Protein AF-A0A1S6KZI0-F1 (afdb_monomer_lite)

InterPro domains:
  IPR008146 Glutamine synthetase, catalytic domain [PF00120] (9-192)
  IPR008146 Glutamine synthetase, catalytic domain [PS51987] (1-192)
  IPR008146 Glutamine synthetase, catalytic domain [SM01230] (1-192)
  IPR014746 Glutamine synthetase/guanido kinase, catalytic domain [SSF55931] (7-192)

Sequence (192 aa):
PIHNKRWYYDVYDACARFNCGIEGWHTESGPGVFEAALEFSGVAEMADRASLFKYAVRGVSTDHGLTPCFMAKPRQGLPGNSGHMHVSLVDADGQNLLARQGDSDQDAPWPDLAGLSDLGRHFLAGILTGLPDIMPMLAPTVNSYKRLVENFWAPVTVSWGLEHRASSIRIIAPPTAKPSATRFEVRVPGAD

pLDDT: mean 92.95, std 7.43, range [56.44, 98.5]

Foldseek 3Di:
DVPPPVLQVQLVVLLVVQVLAFPDWDADFWPPRIDTDHDDDPPVVNVVSLVSSVVSSCVSVVVVVDHDDQQQDPDPPGAGAWDKDKDFDADPVLQTQQFDDDFFQPPPPDSQSSGGDPVNVVVLVVCLVCVVVCCCVQQVDPRLVVNLDPPRLAAVDSAEGDCDSSHQWHWDGPPNDDRSSTIIIRTSHTSD

Organism: Nilaparvata lugens (NCBI:txid108931)

Structure (mmCIF, N/CA/C/O backbone):
data_AF-A0A1S6KZI0-F1
#
_entry.id   AF-A0A1S6KZI0-F1
#
loop_
_atom_site.group_PDB
_atom_site.id
_atom_s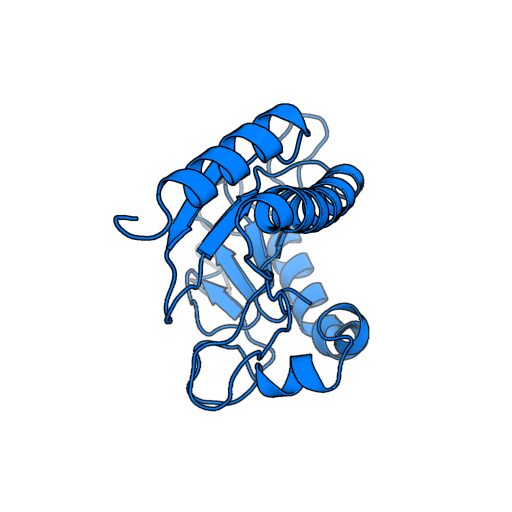ite.type_symbol
_atom_site.label_atom_id
_atom_site.label_alt_id
_atom_site.label_comp_id
_atom_site.label_asym_id
_atom_site.label_entity_id
_atom_site.label_seq_id
_atom_site.pdbx_PDB_ins_code
_atom_site.Cartn_x
_atom_site.Cartn_y
_atom_site.Cartn_z
_atom_site.occupancy
_atom_site.B_iso_or_equiv
_atom_site.auth_seq_id
_atom_site.auth_comp_id
_atom_site.auth_asym_id
_atom_site.auth_atom_id
_atom_site.pdbx_PDB_model_num
ATOM 1 N N . PRO A 1 1 ? -20.493 9.769 3.367 1.00 70.19 1 PRO A N 1
ATOM 2 C CA . PRO A 1 1 ? -21.438 8.800 3.986 1.00 70.19 1 PRO A CA 1
ATOM 3 C C . PRO A 1 1 ? -22.629 9.502 4.665 1.00 70.19 1 PRO A C 1
ATOM 5 O O . PRO A 1 1 ? -22.435 10.525 5.316 1.00 70.19 1 PRO A O 1
ATOM 8 N N . ILE A 1 2 ? -23.851 8.979 4.487 1.00 79.12 2 ILE A N 1
ATOM 9 C CA . ILE A 1 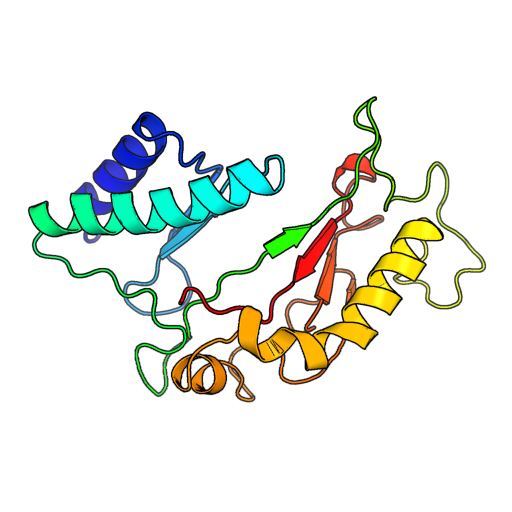2 ? -25.068 9.522 5.128 1.00 79.12 2 ILE A CA 1
ATOM 10 C C . ILE A 1 2 ? -25.169 9.036 6.585 1.00 79.12 2 ILE A C 1
ATOM 12 O O . ILE A 1 2 ? -25.394 9.835 7.490 1.00 79.12 2 ILE A O 1
ATOM 16 N N . HIS A 1 3 ? -24.919 7.746 6.827 1.00 80.56 3 HIS A N 1
ATOM 17 C CA . HIS A 1 3 ? -24.801 7.179 8.174 1.00 80.56 3 HIS A CA 1
ATOM 18 C C . HIS A 1 3 ? -23.416 7.452 8.773 1.00 80.56 3 HIS A C 1
ATOM 20 O O . HIS A 1 3 ? -22.425 7.482 8.046 1.00 80.56 3 HIS A O 1
ATOM 26 N N . ASN A 1 4 ? -23.347 7.644 10.096 1.00 88.19 4 ASN A N 1
ATOM 27 C CA . ASN A 1 4 ? -22.107 7.908 10.844 1.00 88.19 4 ASN A CA 1
ATOM 28 C C . ASN A 1 4 ? -21.271 9.076 10.285 1.00 88.19 4 ASN A C 1
ATOM 30 O O . ASN A 1 4 ? -20.051 9.103 10.431 1.00 88.19 4 ASN A O 1
ATOM 34 N N . LYS A 1 5 ? -21.931 10.068 9.665 1.00 93.25 5 LYS A N 1
ATOM 35 C CA . LYS A 1 5 ? -21.279 11.231 9.046 1.00 93.25 5 LYS A CA 1
ATOM 36 C C . LYS A 1 5 ? -20.357 11.963 10.022 1.00 93.25 5 LYS A C 1
ATOM 38 O O . LYS A 1 5 ? -19.263 12.348 9.641 1.00 93.25 5 LYS A O 1
ATOM 43 N N . ARG A 1 6 ? -20.791 12.129 11.274 1.00 95.56 6 ARG A N 1
ATOM 44 C CA . ARG A 1 6 ? -19.995 12.796 12.309 1.00 95.56 6 ARG A CA 1
ATOM 45 C C . ARG A 1 6 ? -18.700 12.036 12.605 1.00 95.56 6 ARG A C 1
ATOM 47 O O . ARG A 1 6 ? -17.637 12.605 12.436 1.00 95.56 6 ARG A O 1
ATOM 54 N N . TRP A 1 7 ? -18.798 10.741 12.912 1.00 96.25 7 TRP A N 1
ATOM 55 C CA . TRP A 1 7 ? -17.632 9.873 13.116 1.00 96.25 7 TRP A CA 1
ATOM 56 C C . TRP A 1 7 ? -16.656 9.918 11.933 1.00 96.25 7 TRP A C 1
ATOM 58 O O . TRP A 1 7 ? -15.452 10.022 12.125 1.00 96.25 7 TRP A O 1
ATOM 68 N N . TYR A 1 8 ? -17.179 9.892 10.704 1.00 95.69 8 TYR A N 1
ATOM 69 C CA . TYR A 1 8 ? -16.360 9.954 9.496 1.00 95.69 8 TYR A CA 1
ATOM 70 C C . TYR A 1 8 ? -15.482 11.214 9.437 1.00 95.69 8 TYR A C 1
ATOM 72 O O . TYR A 1 8 ? -14.299 11.103 9.114 1.00 95.69 8 TYR A O 1
ATOM 80 N N . TYR A 1 9 ? -16.046 12.391 9.734 1.00 95.75 9 TYR A N 1
ATOM 81 C CA . TYR A 1 9 ? -15.287 13.646 9.738 1.00 95.75 9 TYR A CA 1
ATOM 82 C C . TYR A 1 9 ? -14.405 13.778 10.978 1.00 95.75 9 TYR A C 1
ATOM 84 O O . TYR A 1 9 ? -13.260 14.191 10.844 1.00 95.75 9 TYR A O 1
ATOM 92 N N . ASP A 1 10 ? -14.872 13.337 12.147 1.00 96.75 10 ASP A N 1
ATOM 93 C CA . ASP A 1 10 ? -14.080 13.381 13.380 1.00 96.75 10 ASP A CA 1
ATOM 94 C C . ASP A 1 10 ? -12.804 12.518 13.244 1.00 96.75 10 ASP A C 1
ATOM 96 O O . ASP A 1 10 ? -11.727 12.935 13.676 1.00 96.75 10 ASP A O 1
ATOM 100 N N . VAL A 1 11 ? -12.882 11.360 12.567 1.00 96.75 11 VAL A N 1
ATOM 101 C CA . VAL A 1 11 ? -11.711 10.531 12.217 1.00 96.75 11 VAL A CA 1
ATOM 102 C C . VAL A 1 11 ? -10.782 11.255 11.246 1.00 96.75 11 VAL A C 1
ATOM 104 O O . VAL A 1 11 ? -9.573 11.283 11.482 1.00 96.75 11 VAL A O 1
ATOM 107 N N . TYR A 1 12 ? -11.326 11.835 10.172 1.00 95.44 12 TYR A N 1
ATOM 108 C CA . TYR A 1 12 ? -10.540 12.564 9.173 1.00 95.44 12 TYR A CA 1
ATOM 109 C C . TYR A 1 12 ? -9.772 13.730 9.814 1.00 95.44 12 TYR A C 1
ATOM 111 O O . TYR A 1 12 ? -8.553 13.827 9.675 1.00 95.44 12 TYR A O 1
ATOM 119 N N . ASP A 1 13 ? -10.462 14.549 10.607 1.00 95.62 13 ASP A N 1
ATOM 120 C CA . ASP A 1 13 ? -9.887 15.714 11.273 1.00 95.62 13 ASP A CA 1
ATOM 121 C C . ASP A 1 13 ? -8.863 15.312 12.343 1.00 95.62 13 ASP A C 1
ATOM 123 O O . ASP A 1 13 ? -7.829 15.967 12.499 1.00 95.62 13 ASP A O 1
ATOM 127 N N . ALA A 1 14 ? -9.114 14.233 13.091 1.00 96.00 14 ALA A N 1
ATOM 128 C CA . ALA A 1 14 ? -8.142 13.708 14.047 1.00 96.00 14 ALA A CA 1
ATOM 129 C C . ALA A 1 14 ? -6.874 13.213 13.346 1.00 96.00 14 ALA A C 1
ATOM 131 O O . ALA A 1 14 ? -5.775 13.548 13.780 1.00 96.00 14 ALA A O 1
ATOM 132 N N . CYS A 1 15 ? -7.014 12.479 12.243 1.00 95.69 15 CYS A N 1
ATOM 133 C CA . CYS A 1 15 ? -5.885 11.989 11.456 1.00 95.69 15 CYS A CA 1
ATOM 134 C C . CYS A 1 15 ? -5.073 13.131 10.830 1.00 95.69 15 CYS A C 1
ATOM 136 O O . CYS A 1 15 ? -3.845 13.053 10.807 1.00 95.69 15 CYS A O 1
ATOM 138 N N . ALA A 1 16 ? -5.728 14.211 10.392 1.00 92.88 16 ALA A N 1
ATOM 139 C CA . ALA A 1 16 ? -5.050 15.414 9.913 1.00 92.88 16 ALA A CA 1
ATOM 140 C C . ALA A 1 16 ? -4.211 16.083 11.019 1.00 92.88 16 ALA A C 1
ATOM 142 O O . ALA A 1 16 ? -3.082 16.496 10.774 1.00 92.88 16 ALA A O 1
ATOM 143 N N . ARG A 1 17 ? -4.721 16.143 12.258 1.00 93.25 17 ARG A N 1
ATOM 144 C CA . ARG A 1 17 ? -3.977 16.695 13.410 1.00 93.25 17 ARG A CA 1
ATOM 145 C C . ARG A 1 17 ? -2.872 15.773 13.925 1.00 93.25 17 ARG A C 1
ATOM 147 O O . ARG A 1 17 ? -1.884 16.257 14.465 1.00 93.25 17 ARG A O 1
ATOM 154 N N . PHE A 1 18 ? -3.055 14.461 13.800 1.00 90.56 18 PHE A N 1
ATOM 155 C CA . PHE A 1 18 ? -2.154 13.440 14.343 1.00 90.56 18 PHE A CA 1
ATOM 156 C C . PHE A 1 18 ? -1.066 12.998 13.350 1.00 90.56 18 PHE A C 1
ATOM 158 O O . PHE A 1 18 ? -0.343 12.044 13.615 1.00 90.56 18 PHE A O 1
ATOM 165 N N . ASN A 1 19 ? -0.945 13.709 12.221 1.00 86.88 19 ASN A N 1
ATOM 166 C CA . ASN A 1 19 ? 0.023 13.460 11.153 1.00 86.88 19 ASN A CA 1
ATOM 167 C C . ASN A 1 19 ? -0.107 12.071 10.499 1.00 86.88 19 ASN A C 1
ATOM 169 O O . ASN A 1 19 ? 0.885 11.432 10.167 1.00 86.88 19 ASN A O 1
ATOM 173 N N . CYS A 1 20 ? -1.339 11.598 10.296 1.00 87.94 20 CYS A N 1
ATOM 174 C CA . CYS A 1 20 ? -1.590 10.345 9.577 1.00 87.94 20 CYS A CA 1
ATOM 175 C C . CYS A 1 20 ? -1.641 10.535 8.049 1.00 87.94 20 CYS A C 1
ATOM 177 O O . CYS A 1 20 ? -1.653 9.539 7.338 1.00 87.94 20 CYS A O 1
ATOM 179 N N . GLY A 1 21 ? -1.681 11.783 7.555 1.00 84.25 21 GLY A N 1
ATOM 180 C CA . GLY A 1 21 ? -1.585 12.132 6.130 1.00 84.25 21 GLY A CA 1
ATOM 181 C C . GLY A 1 21 ? -2.596 11.404 5.245 1.00 84.25 21 GLY A C 1
ATOM 182 O O . GLY A 1 21 ? -2.197 10.610 4.413 1.00 84.25 21 GLY A O 1
ATOM 183 N N . ILE A 1 22 ? -3.902 11.612 5.431 1.00 94.31 22 ILE A N 1
ATOM 184 C CA . ILE A 1 22 ? -4.923 10.953 4.600 1.00 94.31 22 ILE A CA 1
ATOM 185 C C . ILE A 1 22 ? -5.078 11.703 3.267 1.00 94.31 22 ILE A C 1
ATOM 187 O O . ILE A 1 22 ? -5.521 12.850 3.264 1.00 94.31 22 ILE A O 1
ATOM 191 N N . GLU A 1 23 ? -4.785 11.043 2.144 1.00 94.00 23 GLU A N 1
ATOM 192 C CA . GLU A 1 23 ? -5.031 11.567 0.787 1.00 94.00 23 GLU A CA 1
ATOM 193 C C . GLU A 1 23 ? -6.403 11.147 0.232 1.00 94.00 23 GLU A C 1
ATOM 195 O O . GLU A 1 23 ? -6.990 11.839 -0.601 1.00 94.00 23 GLU A O 1
ATOM 200 N N . GLY A 1 24 ? -6.947 10.032 0.724 1.00 94.31 24 GLY A N 1
ATOM 201 C CA . GLY A 1 24 ? -8.256 9.518 0.337 1.00 94.31 24 GLY A CA 1
ATOM 202 C C . GLY A 1 24 ? -8.979 8.911 1.529 1.00 94.31 24 GLY A C 1
ATOM 203 O O . GLY A 1 24 ? -8.389 8.166 2.300 1.00 94.31 24 GLY A O 1
ATOM 204 N N . TRP A 1 25 ? -10.262 9.223 1.689 1.00 94.75 25 TRP A N 1
ATOM 205 C CA . TRP A 1 25 ? -11.123 8.666 2.731 1.00 94.75 25 TRP A CA 1
ATOM 206 C C . TRP A 1 25 ? -12.489 8.423 2.113 1.00 94.75 25 TRP A C 1
ATOM 208 O O . TRP A 1 25 ? -13.113 9.360 1.618 1.00 94.75 25 TRP A O 1
ATOM 218 N N . HIS A 1 26 ? -12.937 7.174 2.056 1.00 93.81 26 HIS A N 1
ATOM 219 C CA . HIS A 1 26 ? -14.228 6.837 1.461 1.00 93.81 26 HIS A CA 1
ATOM 220 C C . HIS A 1 26 ? -14.772 5.515 1.998 1.00 93.81 26 HIS A C 1
ATOM 222 O O . HIS A 1 26 ? -14.128 4.802 2.762 1.00 93.81 26 HIS A O 1
ATOM 228 N N . THR A 1 27 ? -16.012 5.206 1.630 1.00 93.31 27 THR A N 1
ATOM 229 C CA . THR A 1 27 ? -16.606 3.887 1.864 1.00 93.31 27 THR A CA 1
ATOM 230 C C . THR A 1 27 ? -16.070 2.886 0.855 1.00 93.31 27 THR A C 1
ATOM 232 O O . THR A 1 27 ? -15.835 3.260 -0.294 1.00 93.31 27 THR A O 1
ATOM 235 N N . GLU A 1 28 ? -15.964 1.629 1.257 1.00 90.50 28 GLU A N 1
ATOM 236 C CA . GLU A 1 28 ? -15.489 0.543 0.401 1.00 90.50 28 GLU A CA 1
ATOM 237 C C . GLU A 1 28 ? -16.515 -0.598 0.329 1.00 90.50 28 GLU A C 1
ATOM 239 O O . GLU A 1 28 ? -17.587 -0.554 0.942 1.00 90.50 28 GLU A O 1
ATOM 244 N N . SER A 1 29 ? -16.207 -1.618 -0.464 1.00 85.94 29 SER A N 1
ATOM 245 C CA . SER A 1 29 ? -17.031 -2.799 -0.673 1.00 85.94 29 SER A CA 1
ATOM 246 C C . SER A 1 29 ? -17.329 -3.530 0.641 1.00 85.94 29 SER A C 1
ATOM 248 O O . SER A 1 29 ? -16.483 -4.217 1.207 1.00 85.94 29 SER A O 1
ATOM 250 N N . GLY A 1 30 ? -18.576 -3.438 1.102 1.00 85.88 30 GLY A N 1
ATOM 251 C CA . GLY A 1 30 ? -19.075 -4.156 2.273 1.00 85.88 30 GLY A CA 1
ATOM 252 C C . GLY A 1 30 ? -19.753 -3.239 3.296 1.00 85.88 30 GLY A C 1
ATOM 253 O O . GLY A 1 30 ? -19.513 -2.034 3.339 1.00 85.88 30 GLY A O 1
ATOM 254 N N . PRO A 1 31 ? -20.637 -3.787 4.142 1.00 88.38 31 PRO A N 1
ATOM 255 C CA . PRO A 1 31 ? -21.363 -2.992 5.122 1.00 88.38 31 PRO A CA 1
ATOM 256 C C . PRO A 1 31 ? -20.415 -2.437 6.194 1.00 88.38 31 PRO A C 1
ATOM 258 O O . PRO A 1 31 ? -19.826 -3.194 6.962 1.00 88.38 31 PRO A O 1
ATOM 261 N N . GLY A 1 32 ? -20.314 -1.107 6.264 1.00 89.38 32 GLY A N 1
ATOM 262 C CA . GLY A 1 32 ? -19.523 -0.402 7.278 1.00 89.38 32 GLY A CA 1
ATOM 263 C C . GLY A 1 32 ? -18.014 -0.377 7.020 1.00 89.38 32 GLY A C 1
ATOM 264 O O . GLY A 1 32 ? -17.269 -0.040 7.938 1.00 89.38 32 GLY A O 1
ATOM 265 N N . VAL A 1 33 ? -17.562 -0.725 5.810 1.00 93.56 33 VAL A N 1
ATOM 266 C CA . VAL A 1 33 ? -16.140 -0.686 5.439 1.00 93.56 33 VAL A CA 1
ATOM 267 C C . VAL A 1 33 ? -15.766 0.716 4.960 1.00 93.56 33 VAL A C 1
ATOM 269 O O . VAL A 1 33 ? -16.470 1.319 4.146 1.00 93.56 33 VAL A O 1
ATOM 272 N N . PHE A 1 34 ? -14.647 1.221 5.471 1.00 94.94 34 PHE A N 1
ATOM 273 C CA . PHE A 1 34 ? -14.030 2.471 5.048 1.00 94.94 34 PHE A CA 1
ATOM 274 C C . PHE A 1 34 ? -12.583 2.208 4.651 1.00 94.94 34 PHE A C 1
ATOM 276 O O . PHE A 1 34 ? -11.903 1.415 5.302 1.00 94.94 34 PHE A O 1
ATOM 283 N N . GLU A 1 35 ? -12.126 2.896 3.613 1.00 95.81 35 GLU A N 1
ATOM 284 C CA . GLU A 1 35 ? -10.748 2.857 3.142 1.00 95.81 35 GLU A CA 1
ATOM 285 C C . GLU A 1 35 ? -10.118 4.237 3.318 1.00 95.81 35 GLU A C 1
ATOM 287 O O . GLU A 1 35 ? -10.701 5.253 2.924 1.00 95.81 35 GLU A O 1
ATOM 292 N N . ALA A 1 36 ? -8.937 4.251 3.939 1.00 96.56 36 ALA A N 1
ATOM 293 C CA . ALA A 1 36 ? -8.055 5.405 3.964 1.00 96.56 36 ALA A CA 1
ATOM 294 C C . ALA A 1 36 ? -6.837 5.119 3.089 1.00 96.56 36 ALA A C 1
ATOM 296 O O . ALA A 1 36 ? -6.093 4.175 3.358 1.00 96.56 36 ALA A O 1
ATOM 297 N N . ALA A 1 37 ? -6.616 5.965 2.091 1.00 96.88 37 ALA A N 1
ATOM 298 C CA . ALA A 1 37 ? -5.335 6.071 1.420 1.00 96.88 37 ALA A CA 1
ATOM 299 C C . ALA A 1 37 ? -4.489 7.078 2.201 1.00 96.88 37 ALA A C 1
ATOM 301 O O . ALA A 1 37 ? -4.910 8.220 2.409 1.00 96.88 37 ALA A O 1
ATOM 302 N N . LEU A 1 38 ? -3.330 6.631 2.677 1.00 96.75 38 LEU A N 1
ATOM 303 C CA . LEU A 1 38 ? -2.361 7.498 3.334 1.00 96.75 38 LEU A CA 1
ATOM 304 C C . LEU A 1 38 ? -1.367 8.001 2.286 1.00 96.75 38 LEU A C 1
ATOM 306 O O . LEU A 1 38 ? -0.866 7.216 1.482 1.00 96.75 38 LEU A O 1
ATOM 310 N N . GLU A 1 39 ? -1.082 9.296 2.316 1.00 95.44 39 GLU A N 1
ATOM 311 C CA . GLU A 1 39 ? -0.069 9.945 1.501 1.00 95.44 39 GLU A CA 1
ATOM 312 C C . GLU A 1 39 ? 1.285 9.283 1.762 1.00 95.44 39 GLU A C 1
ATOM 314 O O . GLU A 1 39 ? 1.706 9.099 2.915 1.00 95.44 39 GLU A O 1
ATOM 319 N N . PHE A 1 40 ? 1.958 8.923 0.671 1.00 94.38 40 PHE A N 1
ATOM 320 C CA . PHE A 1 40 ? 3.244 8.248 0.714 1.00 94.38 40 PHE A CA 1
ATOM 321 C C . PHE A 1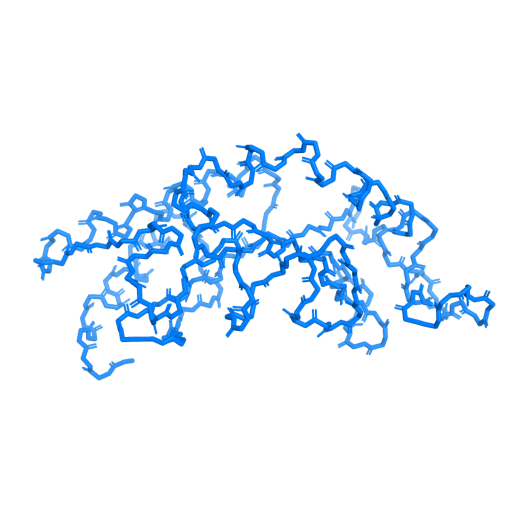 40 ? 4.290 9.080 1.472 1.00 94.38 40 PHE A C 1
ATOM 323 O O . PHE A 1 40 ? 4.303 10.308 1.433 1.00 94.38 40 PHE A O 1
ATOM 330 N N . SER A 1 41 ? 5.210 8.393 2.142 1.00 95.12 41 SER A N 1
ATOM 331 C CA . SER A 1 41 ? 6.405 9.001 2.726 1.00 95.12 41 SER A CA 1
ATOM 332 C C . SER A 1 41 ? 7.564 7.997 2.695 1.00 95.12 41 SER A C 1
ATOM 334 O O . SER A 1 41 ? 7.442 6.897 2.147 1.00 95.12 41 SER A O 1
ATOM 336 N N . GLY A 1 42 ? 8.700 8.366 3.284 1.00 95.88 42 GLY A N 1
ATOM 337 C CA . GLY A 1 42 ? 9.795 7.447 3.561 1.00 95.88 42 GLY A CA 1
ATOM 338 C C . GLY A 1 42 ? 9.334 6.252 4.402 1.00 95.88 42 GLY A C 1
ATOM 339 O O . GLY A 1 42 ? 8.399 6.343 5.195 1.00 95.88 42 GLY A O 1
ATOM 340 N N . VAL A 1 43 ? 10.018 5.117 4.242 1.00 95.88 43 VAL A N 1
ATOM 341 C CA . VAL A 1 43 ? 9.583 3.811 4.773 1.00 95.88 43 VAL A CA 1
ATOM 342 C C . VAL A 1 43 ? 9.312 3.832 6.282 1.00 95.88 43 VAL A C 1
ATOM 344 O O . VAL A 1 43 ? 8.283 3.323 6.720 1.00 95.88 43 VAL A O 1
ATOM 347 N N . ALA A 1 44 ? 10.207 4.435 7.072 1.00 96.56 44 ALA A N 1
ATOM 348 C CA . ALA A 1 44 ? 10.056 4.505 8.526 1.00 96.56 44 ALA A CA 1
ATOM 349 C C . ALA A 1 44 ? 8.824 5.329 8.931 1.00 96.56 44 ALA A C 1
ATOM 351 O O . ALA A 1 44 ? 7.987 4.857 9.695 1.00 96.56 44 ALA A O 1
ATOM 352 N N . GLU A 1 45 ? 8.663 6.519 8.347 1.00 95.88 45 GLU A N 1
ATOM 353 C CA . GLU A 1 45 ? 7.507 7.368 8.633 1.00 95.88 45 GLU A CA 1
ATOM 354 C C . GLU A 1 45 ? 6.201 6.716 8.162 1.00 95.88 45 GLU A C 1
ATOM 356 O O . GLU A 1 45 ? 5.189 6.809 8.847 1.00 95.88 45 GLU A O 1
ATOM 361 N N . MET A 1 46 ? 6.201 6.008 7.029 1.00 96.19 46 MET A N 1
ATOM 362 C CA . MET A 1 46 ? 5.007 5.311 6.548 1.00 96.19 46 MET A CA 1
ATOM 363 C C . MET A 1 46 ? 4.568 4.193 7.509 1.00 96.19 46 MET A C 1
ATOM 365 O O . MET A 1 46 ? 3.372 4.018 7.752 1.00 96.19 46 MET A O 1
ATOM 369 N N . ALA A 1 47 ? 5.517 3.465 8.106 1.00 94.88 47 ALA A N 1
ATOM 370 C CA . ALA A 1 47 ? 5.215 2.461 9.128 1.00 94.88 47 ALA A CA 1
ATOM 371 C C . ALA A 1 47 ? 4.590 3.093 10.388 1.00 94.88 47 ALA A C 1
ATOM 373 O O . ALA A 1 47 ? 3.599 2.575 10.923 1.00 94.88 47 ALA A O 1
ATOM 374 N N . ASP A 1 48 ? 5.112 4.246 10.815 1.00 95.25 48 ASP A N 1
ATOM 375 C CA . ASP A 1 48 ? 4.552 5.015 11.927 1.00 95.25 48 ASP A CA 1
ATOM 376 C C . ASP A 1 48 ? 3.151 5.534 11.588 1.00 95.25 48 ASP A C 1
ATOM 378 O O . ASP A 1 48 ? 2.207 5.285 12.338 1.00 95.25 48 ASP A O 1
ATOM 382 N N . ARG A 1 49 ? 2.966 6.173 10.424 1.00 95.88 49 ARG A N 1
ATOM 383 C CA . ARG A 1 49 ? 1.671 6.703 9.960 1.00 95.88 49 ARG A CA 1
ATOM 384 C C . ARG A 1 49 ? 0.590 5.629 9.919 1.00 95.88 49 ARG A C 1
ATOM 386 O O . ARG A 1 49 ? -0.519 5.873 10.390 1.00 95.88 49 ARG A O 1
ATOM 393 N N . ALA A 1 50 ? 0.896 4.432 9.420 1.00 94.81 50 ALA A N 1
ATOM 394 C CA . ALA A 1 50 ? -0.061 3.325 9.394 1.00 94.81 50 ALA A CA 1
ATOM 395 C C . ALA A 1 50 ? -0.495 2.900 10.812 1.00 94.81 50 ALA A C 1
ATOM 397 O O . ALA A 1 50 ? -1.681 2.664 11.068 1.00 94.81 50 ALA A O 1
ATOM 398 N N . SER A 1 51 ? 0.451 2.849 11.753 1.00 94.44 51 SER A N 1
ATOM 399 C CA . SER A 1 51 ? 0.186 2.513 13.158 1.00 94.44 51 SER A CA 1
ATOM 400 C C . SER A 1 51 ? -0.617 3.611 13.865 1.00 94.44 51 SER A C 1
ATOM 402 O O . SER A 1 51 ? -1.615 3.326 14.536 1.00 94.44 51 SER A O 1
ATOM 404 N N . LEU A 1 52 ? -0.234 4.874 13.659 1.00 95.50 52 LEU A N 1
ATOM 405 C CA . LEU A 1 52 ? -0.914 6.053 14.193 1.00 95.50 52 LEU A CA 1
ATOM 406 C C . LEU A 1 52 ? -2.327 6.194 13.625 1.00 95.50 52 LEU A C 1
ATOM 408 O O . LEU A 1 52 ? -3.243 6.524 14.374 1.00 95.50 52 LEU A O 1
ATOM 412 N N . PHE A 1 53 ? -2.546 5.867 12.350 1.00 97.38 53 PHE A N 1
ATOM 413 C CA . PHE A 1 53 ? -3.876 5.834 11.747 1.00 97.38 53 PHE A CA 1
ATOM 414 C C . PHE A 1 53 ? -4.786 4.831 12.464 1.00 97.38 53 PHE A C 1
ATOM 416 O O . PHE A 1 53 ? -5.862 5.206 12.938 1.00 97.38 53 PHE A O 1
ATOM 423 N N . LYS A 1 54 ? -4.343 3.574 12.635 1.00 96.56 54 LYS A N 1
ATOM 424 C CA . LYS A 1 54 ? -5.114 2.559 13.381 1.00 96.56 54 LYS A CA 1
ATOM 425 C C . LYS A 1 54 ? -5.415 3.032 14.810 1.00 96.56 54 LYS A C 1
ATOM 427 O O . LYS A 1 54 ? -6.525 2.816 15.302 1.00 96.56 54 LYS A O 1
ATOM 432 N N . TYR A 1 55 ? -4.453 3.679 15.470 1.00 96.31 55 TYR A N 1
ATOM 433 C CA . TYR A 1 55 ? -4.622 4.237 16.813 1.00 96.31 55 TYR A CA 1
ATOM 434 C C . TYR A 1 55 ? -5.653 5.375 16.848 1.00 96.31 55 TYR A C 1
ATOM 436 O O . TYR A 1 55 ? -6.601 5.311 17.631 1.00 96.31 55 TYR A O 1
ATOM 444 N N . ALA A 1 56 ? -5.525 6.370 15.969 1.00 96.75 56 ALA A N 1
ATOM 445 C CA . ALA A 1 56 ? -6.422 7.521 15.889 1.00 96.75 56 ALA A CA 1
ATOM 446 C C . ALA A 1 56 ? -7.865 7.092 15.597 1.00 96.75 56 ALA A C 1
ATOM 448 O O . ALA A 1 56 ? -8.790 7.523 16.286 1.00 96.75 56 ALA A O 1
ATOM 449 N N . VAL A 1 57 ? -8.058 6.173 14.644 1.00 97.38 57 VAL A N 1
ATOM 450 C CA . VAL A 1 57 ? -9.379 5.620 14.319 1.00 97.38 57 VAL A CA 1
ATOM 451 C C . VAL A 1 57 ? -9.998 4.948 15.545 1.00 97.38 57 VAL A C 1
ATOM 453 O O . VAL A 1 57 ? -11.163 5.200 15.848 1.00 97.38 57 VAL A O 1
ATOM 456 N N . ARG A 1 58 ? -9.246 4.125 16.289 1.00 97.44 58 ARG A N 1
ATOM 457 C CA . ARG A 1 58 ? -9.741 3.479 17.523 1.00 97.44 58 ARG A CA 1
ATOM 458 C C . ARG A 1 58 ? -10.073 4.495 18.616 1.00 97.44 58 ARG A C 1
ATOM 460 O O . ARG A 1 58 ? -11.128 4.375 19.237 1.00 97.44 58 ARG A O 1
ATOM 467 N N . GLY A 1 59 ? -9.207 5.488 18.815 1.00 96.88 59 GLY A N 1
ATOM 468 C CA . GLY A 1 59 ? -9.397 6.554 19.797 1.00 96.88 59 GLY A CA 1
ATOM 469 C C . GLY A 1 59 ? -10.692 7.319 19.549 1.00 96.88 59 GLY A C 1
ATOM 470 O O . GLY A 1 59 ? -11.586 7.287 20.388 1.00 96.88 59 GLY A O 1
ATOM 471 N N . VAL A 1 60 ? -10.844 7.894 18.353 1.00 97.44 60 VAL A N 1
ATOM 472 C CA . VAL A 1 60 ? -12.050 8.650 17.975 1.00 97.44 60 VAL A CA 1
ATOM 473 C C . VAL A 1 60 ? -13.301 7.781 18.056 1.00 97.44 60 VAL A C 1
ATOM 475 O O . VAL A 1 60 ? -14.329 8.209 18.566 1.00 97.44 60 VAL A O 1
ATOM 478 N N . SER A 1 61 ? -13.236 6.531 17.593 1.00 97.62 61 SER A N 1
ATOM 479 C CA . SER A 1 61 ? -14.417 5.658 17.557 1.00 97.62 61 SER A CA 1
ATOM 480 C C . SER A 1 61 ? -15.018 5.362 18.928 1.00 97.62 61 SER A C 1
ATOM 482 O O . SER A 1 61 ? -16.223 5.111 19.009 1.00 97.62 61 SER A O 1
ATOM 484 N N . THR A 1 62 ? -14.212 5.435 19.989 1.00 96.50 62 THR A N 1
ATOM 485 C CA . THR A 1 62 ? -14.674 5.244 21.370 1.00 96.50 62 THR A CA 1
ATOM 486 C C . THR A 1 62 ? -15.739 6.280 21.741 1.00 96.50 62 THR A C 1
ATOM 488 O O . THR A 1 62 ? -16.782 5.909 22.278 1.00 96.50 62 THR A O 1
ATOM 491 N N . ASP A 1 63 ? -15.557 7.543 21.340 1.00 95.81 63 ASP A N 1
ATOM 492 C CA . ASP A 1 63 ? -16.501 8.640 21.613 1.00 95.81 63 ASP A CA 1
ATOM 493 C C . ASP A 1 63 ? -17.827 8.497 20.852 1.00 95.81 63 ASP A C 1
ATOM 495 O O . ASP A 1 63 ? -18.845 9.091 21.210 1.00 95.81 63 ASP A O 1
ATOM 499 N N . HIS A 1 64 ? -17.835 7.674 19.802 1.00 96.56 64 HIS A N 1
ATOM 500 C CA . HIS A 1 64 ? -19.017 7.382 18.997 1.00 96.56 64 HIS A CA 1
ATOM 501 C C . HIS A 1 64 ? -19.680 6.046 19.353 1.00 96.56 64 HIS A C 1
ATOM 503 O O . HIS A 1 64 ? -20.649 5.666 18.695 1.00 96.56 64 HIS A O 1
ATOM 509 N N . GLY A 1 65 ? -19.177 5.318 20.358 1.00 96.25 65 GLY A N 1
ATOM 510 C CA . GLY A 1 65 ? -19.679 3.984 20.705 1.00 96.25 65 GLY A CA 1
ATOM 511 C C . GLY A 1 65 ? -19.458 2.947 19.596 1.00 96.25 65 GLY A C 1
ATOM 512 O O . GLY A 1 65 ? -20.224 1.990 19.480 1.00 96.25 65 GLY A O 1
ATOM 513 N N . LEU A 1 66 ? -18.440 3.145 18.753 1.00 96.12 66 LEU A N 1
ATOM 514 C CA . LEU A 1 66 ? -18.090 2.264 17.640 1.00 96.12 66 LEU A CA 1
ATOM 515 C C . LEU A 1 66 ? -16.805 1.492 17.954 1.00 96.12 66 LEU A C 1
ATOM 517 O O . LEU A 1 66 ? -15.892 1.998 18.598 1.00 96.12 66 LEU A O 1
ATOM 521 N N . THR A 1 67 ? -16.703 0.259 17.456 1.00 95.88 67 THR A N 1
ATOM 522 C CA . THR A 1 67 ? -15.480 -0.554 17.553 1.00 95.88 67 THR A CA 1
ATOM 523 C C . THR A 1 67 ? -14.933 -0.837 16.155 1.00 95.88 67 THR A C 1
ATOM 525 O O . THR A 1 67 ? -15.454 -1.714 15.463 1.00 95.88 67 THR A O 1
ATOM 528 N N . PRO A 1 68 ? -13.885 -0.119 15.714 1.00 95.69 68 PRO A N 1
ATOM 529 C CA . PRO A 1 68 ? -13.219 -0.390 14.448 1.00 95.69 68 PRO A CA 1
ATOM 530 C C . PRO A 1 68 ? -12.597 -1.780 14.444 1.00 95.69 68 PRO A C 1
ATOM 532 O O . PRO A 1 68 ? -11.968 -2.202 15.419 1.00 95.69 68 PRO A O 1
ATOM 535 N N . CYS A 1 69 ? -12.726 -2.475 13.321 1.00 95.56 69 CYS A N 1
ATOM 536 C CA . CYS A 1 69 ? -12.171 -3.803 13.144 1.00 95.56 69 CYS A CA 1
ATOM 537 C C . CYS A 1 69 ? -11.186 -3.806 11.979 1.00 95.56 69 CYS A C 1
ATOM 539 O O . CYS A 1 69 ? -11.581 -3.626 10.834 1.00 95.56 69 CYS A O 1
ATOM 541 N N . PHE A 1 70 ? -9.916 -4.058 12.287 1.00 96.75 70 PHE A N 1
ATOM 542 C CA . PHE A 1 70 ? -8.832 -4.152 11.307 1.00 96.75 70 PHE A CA 1
ATOM 543 C C . PHE A 1 70 ? -8.462 -5.600 10.964 1.00 96.75 70 PHE A C 1
ATOM 545 O O . PHE A 1 70 ? -7.567 -5.835 10.171 1.00 96.75 70 PHE A O 1
ATOM 552 N N . MET A 1 71 ? -9.166 -6.590 11.523 1.00 96.75 71 MET A N 1
ATOM 553 C CA . MET A 1 71 ? -8.949 -7.995 11.176 1.00 96.75 71 MET A CA 1
ATOM 554 C C . MET A 1 71 ? -9.065 -8.202 9.658 1.00 96.75 71 MET A C 1
ATOM 556 O O . MET A 1 71 ? -10.034 -7.730 9.065 1.00 96.75 71 MET A O 1
ATOM 560 N N . ALA A 1 72 ? -8.152 -8.962 9.043 1.00 95.44 72 ALA A N 1
ATOM 561 C CA . ALA A 1 72 ? -8.169 -9.215 7.596 1.00 95.44 72 ALA A CA 1
ATOM 562 C C . ALA A 1 72 ? -9.497 -9.792 7.077 1.00 95.44 72 ALA A C 1
ATOM 564 O O . ALA A 1 72 ? -9.963 -9.441 5.995 1.00 95.44 72 ALA A O 1
ATOM 565 N N . LYS A 1 73 ? -10.134 -10.679 7.847 1.00 94.81 73 LYS A N 1
ATOM 566 C CA . LYS A 1 73 ? -11.462 -11.223 7.555 1.00 94.81 73 LYS A CA 1
ATOM 567 C C . LYS A 1 73 ? -12.354 -11.093 8.791 1.00 94.81 73 LYS A C 1
ATOM 569 O O . LYS A 1 73 ? -12.338 -11.981 9.639 1.00 94.81 73 LYS A O 1
ATOM 574 N N . PRO A 1 74 ? -13.105 -9.992 8.943 1.00 94.31 74 PRO A N 1
ATOM 575 C CA . PRO A 1 74 ? -13.916 -9.777 10.139 1.00 94.31 74 PRO A CA 1
ATOM 576 C C . PRO A 1 74 ? -15.201 -10.612 10.135 1.00 94.31 74 PRO A C 1
ATOM 578 O O . PRO A 1 74 ? -15.709 -10.976 11.193 1.00 94.31 74 PRO A O 1
ATOM 581 N N . ARG A 1 75 ? -15.733 -10.934 8.948 1.00 93.06 75 ARG A N 1
ATOM 582 C CA . ARG A 1 75 ? -16.978 -11.689 8.788 1.00 93.06 75 ARG A CA 1
ATOM 583 C C . ARG A 1 75 ? -16.909 -12.635 7.592 1.00 93.06 75 ARG A C 1
ATOM 585 O O . ARG A 1 75 ? -16.499 -12.252 6.497 1.00 93.06 75 ARG A O 1
ATOM 592 N N . GLN A 1 76 ? -17.330 -13.881 7.800 1.00 91.25 76 GLN A N 1
ATOM 593 C CA . GLN A 1 76 ? -17.459 -14.866 6.727 1.00 91.25 76 GLN A CA 1
ATOM 594 C C . GLN A 1 76 ? -18.526 -14.424 5.713 1.00 91.25 76 GLN A C 1
ATOM 596 O O . GLN A 1 76 ? -19.551 -13.859 6.091 1.00 91.25 76 GLN A O 1
ATOM 601 N N . GLY A 1 77 ? -18.277 -14.676 4.426 1.00 88.56 77 GLY A N 1
ATOM 602 C CA . GLY A 1 77 ? -19.199 -14.336 3.335 1.00 88.56 77 GLY A CA 1
ATOM 603 C C . GLY A 1 77 ? -19.201 -12.863 2.906 1.00 88.56 77 GLY A C 1
ATOM 604 O O . GLY A 1 77 ? -19.865 -12.535 1.931 1.00 88.56 77 GLY A O 1
ATOM 605 N N . LEU A 1 78 ? -18.452 -11.984 3.581 1.00 90.75 78 LEU A N 1
ATOM 606 C CA . LEU A 1 78 ? -18.284 -10.575 3.200 1.00 90.75 78 LEU A CA 1
ATOM 607 C C . LEU A 1 78 ? -16.843 -10.281 2.751 1.00 90.75 78 LEU A C 1
ATOM 609 O O . LEU A 1 78 ? -15.947 -11.076 3.057 1.00 90.75 78 LEU A O 1
ATOM 613 N N . PRO A 1 79 ? -16.589 -9.162 2.045 1.00 89.38 79 PRO A N 1
ATOM 614 C CA . PRO A 1 79 ? -15.231 -8.710 1.741 1.00 89.38 79 PRO A CA 1
ATOM 615 C C . PRO A 1 79 ? -14.346 -8.605 2.993 1.00 89.38 79 PRO A C 1
ATOM 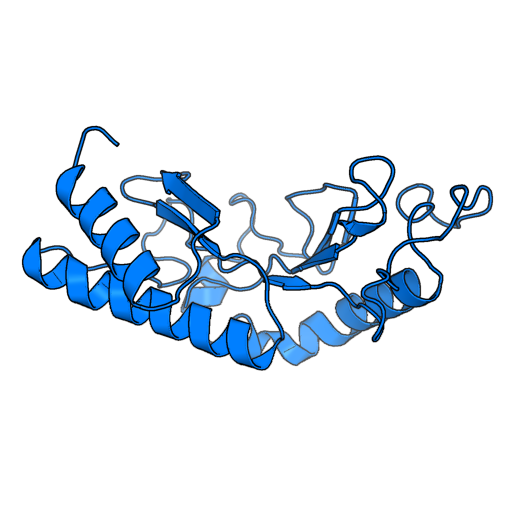617 O O . PRO A 1 79 ? -14.832 -8.413 4.109 1.00 89.38 79 PRO A O 1
ATOM 620 N N . GLY A 1 80 ? -13.042 -8.820 2.809 1.00 92.12 80 GLY A N 1
ATOM 621 C CA . GLY A 1 80 ? -12.045 -8.669 3.871 1.00 92.12 80 GLY A CA 1
ATOM 622 C C . GLY A 1 80 ? -11.450 -7.262 3.904 1.00 92.12 80 GLY A C 1
ATOM 623 O O . GLY A 1 80 ? -11.584 -6.515 2.941 1.00 92.12 80 GLY A O 1
ATOM 624 N N . ASN A 1 81 ? -10.737 -6.940 4.980 1.00 94.62 81 ASN A N 1
ATOM 625 C CA . ASN A 1 81 ? -9.989 -5.695 5.106 1.00 94.62 81 ASN A CA 1
ATOM 626 C C . ASN A 1 81 ? -8.563 -5.891 4.572 1.00 94.62 81 ASN A C 1
ATOM 628 O O . ASN A 1 81 ? -7.814 -6.733 5.078 1.00 94.62 81 ASN A O 1
ATOM 632 N N . SER A 1 82 ? -8.193 -5.132 3.546 1.00 93.12 82 SER A N 1
ATOM 633 C CA . SER A 1 82 ? -6.849 -5.114 2.964 1.00 93.12 82 SER A CA 1
ATOM 634 C C . SER A 1 82 ? -5.965 -4.029 3.568 1.00 93.12 82 SER A C 1
ATOM 636 O O . SER A 1 82 ? -6.459 -2.998 4.011 1.00 93.12 82 SER A O 1
ATOM 638 N N . GLY A 1 83 ? -4.652 -4.246 3.516 1.00 95.06 83 GLY A N 1
ATOM 639 C CA . GLY A 1 83 ? -3.631 -3.239 3.801 1.00 95.06 83 GLY A CA 1
ATOM 640 C C . GLY A 1 83 ? -2.637 -3.178 2.647 1.00 95.06 83 GLY A C 1
ATOM 641 O O . GLY A 1 83 ? -1.511 -3.646 2.779 1.00 95.06 83 GLY A O 1
ATOM 642 N N . HIS A 1 84 ? -3.064 -2.692 1.477 1.00 96.44 84 HIS A N 1
ATOM 643 C CA . HIS A 1 84 ? -2.169 -2.645 0.321 1.00 96.44 84 HIS A CA 1
ATOM 644 C C . HIS A 1 84 ? -1.018 -1.672 0.568 1.00 96.44 84 HIS A C 1
ATOM 646 O O . HIS A 1 84 ? -1.213 -0.582 1.103 1.00 96.44 84 HIS A O 1
ATOM 652 N N . MET A 1 85 ? 0.180 -2.063 0.144 1.00 96.88 85 MET A N 1
ATOM 653 C CA . MET A 1 85 ? 1.372 -1.231 0.267 1.00 96.88 85 MET A CA 1
ATOM 654 C C . MET A 1 85 ? 1.850 -0.812 -1.112 1.00 96.88 85 MET A C 1
ATOM 656 O O . MET A 1 85 ? 2.161 -1.658 -1.949 1.00 96.88 85 MET A O 1
ATOM 660 N N . HIS A 1 86 ? 1.926 0.494 -1.342 1.00 97.81 86 HIS A N 1
ATOM 661 C CA . HIS A 1 86 ? 2.527 1.052 -2.545 1.00 97.81 86 HIS A CA 1
ATOM 662 C C . HIS A 1 86 ? 4.007 1.341 -2.296 1.00 97.81 86 HIS A C 1
ATOM 664 O O . HIS A 1 86 ? 4.350 2.031 -1.341 1.00 97.81 86 HIS A O 1
ATOM 670 N N . VAL A 1 87 ? 4.879 0.826 -3.161 1.00 97.88 87 VAL A N 1
ATOM 671 C CA . VAL A 1 87 ? 6.332 0.957 -3.030 1.00 97.88 87 VAL A CA 1
ATOM 672 C C . VAL A 1 87 ? 6.924 1.514 -4.318 1.00 97.88 87 VAL A C 1
ATOM 674 O O . VAL A 1 87 ? 6.708 0.971 -5.405 1.00 97.88 87 VAL A O 1
ATOM 677 N N . SER A 1 88 ? 7.699 2.585 -4.180 1.00 97.81 88 SER A N 1
ATOM 678 C CA . SER A 1 88 ? 8.526 3.172 -5.233 1.00 97.81 88 SER A CA 1
ATOM 679 C C . SER A 1 88 ? 9.954 3.371 -4.737 1.00 97.81 88 SER A C 1
ATOM 681 O O . SER A 1 88 ? 10.173 3.562 -3.543 1.00 97.81 88 SER A O 1
ATOM 683 N N . LEU A 1 89 ? 10.917 3.364 -5.657 1.00 97.81 89 LEU A N 1
ATOM 684 C CA . LEU A 1 89 ? 12.297 3.755 -5.380 1.00 97.81 89 LEU A CA 1
ATOM 685 C C . LEU A 1 89 ? 12.579 5.083 -6.072 1.00 97.81 89 LEU A C 1
ATOM 687 O O . LEU A 1 89 ? 12.312 5.219 -7.267 1.00 97.81 89 LEU A O 1
ATOM 691 N N . VAL A 1 90 ? 13.113 6.038 -5.318 1.00 96.94 90 VAL A N 1
ATOM 692 C CA . VAL A 1 90 ? 13.539 7.345 -5.821 1.00 96.94 90 VAL A CA 1
ATOM 693 C C . VAL A 1 90 ? 14.989 7.597 -5.427 1.00 96.94 90 VAL A C 1
ATOM 695 O O . VAL A 1 90 ? 15.433 7.102 -4.388 1.00 96.94 90 VAL A O 1
ATOM 698 N N . ASP A 1 91 ? 15.732 8.321 -6.256 1.00 96.25 91 ASP A N 1
ATOM 699 C CA . ASP A 1 91 ? 17.062 8.806 -5.883 1.00 96.25 91 ASP A CA 1
ATOM 700 C C . ASP A 1 91 ? 16.995 10.070 -5.007 1.00 96.25 91 ASP A C 1
ATOM 702 O O . ASP A 1 91 ? 15.921 10.528 -4.609 1.00 96.25 91 ASP A O 1
ATOM 706 N N . ALA A 1 92 ? 18.166 10.620 -4.677 1.00 96.06 92 ALA A N 1
ATOM 707 C CA . ALA A 1 92 ? 18.292 11.820 -3.855 1.00 96.06 92 ALA A CA 1
ATOM 708 C C . ALA A 1 92 ? 17.691 13.078 -4.511 1.00 96.06 92 ALA A C 1
ATOM 710 O O . ALA A 1 92 ? 17.317 14.005 -3.794 1.00 96.06 92 ALA A O 1
ATOM 711 N N . ASP A 1 93 ? 17.563 13.090 -5.840 1.00 95.44 93 ASP A N 1
ATOM 712 C CA . ASP A 1 93 ? 16.972 14.184 -6.614 1.00 95.44 93 ASP A CA 1
ATOM 713 C C . ASP A 1 93 ? 15.454 13.988 -6.821 1.00 95.44 93 ASP A C 1
ATOM 715 O O . ASP A 1 93 ? 14.777 14.829 -7.419 1.00 95.44 93 ASP A O 1
ATOM 719 N N . GLY A 1 94 ? 14.891 12.889 -6.301 1.00 93.88 94 GLY A N 1
ATOM 720 C CA . GLY A 1 94 ? 13.473 12.549 -6.390 1.00 93.88 94 GLY A CA 1
ATOM 721 C C . GLY A 1 94 ? 13.070 11.878 -7.706 1.00 93.88 94 GLY A C 1
ATOM 722 O O . GLY A 1 94 ? 11.873 11.715 -7.967 1.00 93.88 94 GLY A O 1
ATOM 723 N N . GLN A 1 95 ? 14.024 11.470 -8.546 1.00 95.88 95 GLN A N 1
ATOM 724 C CA . GLN A 1 95 ? 13.728 10.744 -9.775 1.00 95.88 95 GLN A CA 1
ATOM 725 C C . GLN A 1 95 ? 13.308 9.310 -9.453 1.00 95.88 95 GLN A C 1
ATOM 727 O O . GLN A 1 95 ? 13.984 8.582 -8.732 1.00 95.88 95 GLN A O 1
ATOM 732 N N . ASN A 1 96 ? 12.188 8.876 -10.033 1.00 97.62 96 ASN A N 1
ATOM 733 C CA . ASN A 1 96 ? 11.696 7.515 -9.867 1.00 97.62 96 ASN A CA 1
ATOM 734 C C . ASN A 1 96 ? 12.566 6.516 -10.644 1.00 97.62 96 ASN A C 1
ATOM 736 O O . ASN A 1 96 ? 12.583 6.517 -11.877 1.00 97.62 96 ASN A O 1
ATOM 740 N N . LEU A 1 97 ? 13.247 5.638 -9.910 1.00 98.00 97 LEU A N 1
ATOM 741 C CA . LEU A 1 97 ? 14.207 4.671 -10.438 1.00 98.00 97 LEU A CA 1
ATOM 742 C C . LEU A 1 97 ? 13.548 3.407 -11.005 1.00 98.00 97 LEU A C 1
ATOM 744 O O . LEU A 1 97 ? 14.200 2.631 -11.706 1.00 98.00 97 LEU A O 1
ATOM 748 N N . LEU A 1 98 ? 12.265 3.178 -10.714 1.00 98.06 98 LEU A N 1
ATOM 749 C CA . LEU A 1 98 ? 11.504 2.049 -11.259 1.00 98.06 98 LEU A CA 1
ATOM 750 C C . LEU A 1 98 ? 10.980 2.339 -12.668 1.00 98.06 98 LEU A C 1
ATOM 752 O O . LEU A 1 98 ? 10.700 1.412 -13.429 1.00 98.06 98 LEU A O 1
ATOM 756 N N . ALA A 1 99 ? 10.840 3.617 -13.013 1.00 97.06 99 ALA A N 1
ATOM 757 C CA . ALA A 1 99 ? 10.356 4.057 -14.309 1.00 97.06 99 ALA A CA 1
ATOM 758 C C . ALA A 1 99 ? 11.478 4.070 -15.347 1.00 97.06 99 ALA A C 1
ATOM 760 O O . ALA A 1 99 ? 12.584 4.552 -15.080 1.00 97.06 99 ALA A O 1
ATOM 761 N N . ARG A 1 100 ? 11.184 3.603 -16.563 1.00 94.50 100 ARG A N 1
ATOM 762 C CA . ARG A 1 100 ? 12.070 3.841 -17.703 1.00 94.50 100 ARG A CA 1
ATOM 763 C C . ARG A 1 100 ? 12.071 5.332 -18.033 1.00 94.50 100 ARG A C 1
ATOM 765 O O . ARG A 1 100 ? 11.019 5.965 -18.080 1.00 94.50 100 ARG A O 1
ATOM 772 N N . GLN A 1 101 ? 13.261 5.883 -18.244 1.00 87.06 101 GLN A N 1
ATOM 773 C CA . GLN A 1 101 ? 13.420 7.257 -18.706 1.00 87.06 101 GLN A CA 1
ATO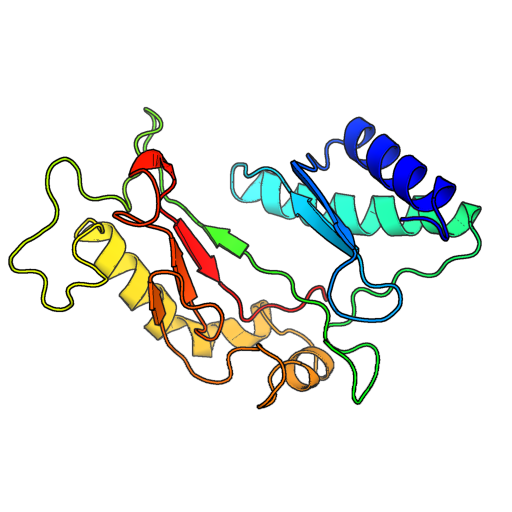M 774 C C . GLN A 1 101 ? 13.358 7.275 -20.235 1.00 87.06 101 GLN A C 1
ATOM 776 O O . GLN A 1 101 ? 14.034 6.476 -20.882 1.00 87.06 101 GLN A O 1
ATOM 781 N N . GLY A 1 102 ? 12.563 8.183 -20.801 1.00 84.19 102 GLY A N 1
ATOM 782 C CA . GLY A 1 102 ? 12.337 8.259 -22.246 1.00 84.19 102 GLY A CA 1
ATOM 783 C C . GLY A 1 102 ? 11.259 7.292 -22.739 1.00 84.19 102 GLY A C 1
ATOM 784 O O . GLY A 1 102 ? 10.274 7.042 -22.040 1.00 84.19 102 GLY A O 1
ATOM 785 N N . ASP A 1 103 ? 11.430 6.792 -23.962 1.00 85.38 103 ASP A N 1
ATOM 786 C CA . ASP A 1 103 ? 10.451 5.921 -24.609 1.00 85.38 103 ASP A CA 1
ATOM 787 C C . ASP A 1 103 ? 10.391 4.527 -23.967 1.00 85.38 103 ASP A C 1
ATOM 789 O O . ASP A 1 103 ? 11.346 4.034 -23.360 1.00 85.38 103 ASP A O 1
ATOM 793 N N . SER A 1 104 ? 9.232 3.882 -24.112 1.00 89.12 104 SER A N 1
ATOM 794 C CA . SER A 1 104 ? 9.044 2.496 -23.679 1.00 89.12 104 SER A CA 1
ATOM 795 C C . SER A 1 104 ? 9.961 1.553 -24.458 1.00 89.12 104 SER A C 1
ATOM 797 O O . SER A 1 104 ? 10.217 1.753 -25.645 1.00 89.12 104 SER A O 1
ATOM 799 N N . ASP A 1 105 ? 10.429 0.510 -23.780 1.00 93.06 105 ASP A N 1
ATOM 800 C CA . ASP A 1 105 ? 11.272 -0.523 -24.377 1.00 93.06 105 ASP A CA 1
ATOM 801 C C . ASP A 1 105 ? 10.470 -1.354 -25.388 1.00 93.06 105 ASP A C 1
ATOM 803 O O . ASP A 1 105 ? 9.590 -2.127 -25.008 1.00 93.06 105 ASP A O 1
ATOM 807 N N . GLN A 1 106 ? 10.766 -1.164 -26.674 1.00 92.06 106 GLN A N 1
ATOM 808 C CA . GLN A 1 106 ? 10.087 -1.854 -27.774 1.00 92.06 106 GLN A CA 1
ATOM 809 C C . GLN A 1 106 ? 10.444 -3.344 -27.834 1.00 92.06 106 GLN A C 1
ATOM 811 O O . GLN A 1 106 ? 9.668 -4.134 -28.366 1.00 92.06 106 GLN A O 1
ATOM 816 N N . ASP A 1 107 ? 11.576 -3.724 -27.241 1.00 92.56 107 ASP A N 1
ATOM 817 C CA . ASP A 1 107 ? 12.083 -5.095 -27.205 1.00 92.56 107 ASP A CA 1
ATOM 818 C C . ASP A 1 107 ? 11.809 -5.764 -25.846 1.00 92.56 107 ASP A C 1
ATOM 820 O O . ASP A 1 107 ? 12.378 -6.812 -25.524 1.00 92.56 107 ASP A O 1
ATOM 824 N N . ALA A 1 108 ? 10.932 -5.169 -25.025 1.00 90.94 108 ALA A N 1
ATOM 825 C CA . ALA A 1 108 ? 10.595 -5.706 -23.717 1.00 90.94 108 ALA A CA 1
ATOM 826 C C . ALA A 1 108 ? 10.066 -7.148 -23.852 1.00 90.94 108 ALA A C 1
ATOM 828 O O . ALA A 1 108 ? 9.092 -7.373 -24.575 1.00 90.94 108 ALA A O 1
ATOM 829 N N . PRO A 1 109 ? 10.612 -8.124 -23.096 1.00 87.12 109 PRO A N 1
ATOM 830 C CA . PRO A 1 109 ? 10.148 -9.514 -23.159 1.00 87.12 109 PRO A CA 1
ATOM 831 C C . PRO A 1 109 ? 8.656 -9.669 -22.832 1.00 87.12 109 PRO A C 1
ATOM 833 O O . PRO A 1 109 ? 8.004 -10.604 -23.293 1.00 87.12 109 PRO A O 1
ATOM 836 N N . TRP A 1 110 ? 8.119 -8.729 -22.048 1.00 93.31 110 TRP A N 1
ATOM 837 C CA . TRP A 1 110 ? 6.694 -8.563 -21.798 1.00 93.31 110 TRP A CA 1
ATOM 838 C C . TRP A 1 110 ? 6.295 -7.109 -22.084 1.00 93.31 110 TRP A C 1
ATOM 840 O O . TRP A 1 110 ? 6.832 -6.215 -21.419 1.00 93.31 110 TRP A O 1
ATOM 850 N N . PRO A 1 111 ? 5.336 -6.854 -22.997 1.00 93.50 111 PRO A N 1
ATOM 851 C CA . PRO A 1 111 ? 4.880 -5.497 -23.318 1.00 93.50 111 PRO A CA 1
ATOM 852 C C . PRO A 1 111 ? 4.405 -4.704 -22.092 1.00 93.50 111 PRO A C 1
ATOM 854 O O . PRO A 1 111 ? 4.689 -3.517 -21.966 1.00 93.50 111 PRO A O 1
ATOM 857 N N . ASP A 1 112 ? 3.776 -5.381 -21.129 1.00 95.06 112 ASP A N 1
ATOM 858 C CA . ASP A 1 112 ? 3.293 -4.785 -19.876 1.00 95.06 112 ASP A CA 1
ATOM 859 C C . ASP A 1 112 ? 4.418 -4.249 -18.967 1.00 95.06 112 ASP A C 1
ATOM 861 O O . ASP A 1 112 ? 4.157 -3.491 -18.033 1.00 95.06 112 ASP A O 1
ATOM 865 N N . LEU A 1 113 ? 5.678 -4.625 -19.226 1.00 95.88 113 LEU A N 1
ATOM 866 C CA . LEU A 1 113 ? 6.867 -4.150 -18.507 1.00 95.88 113 LEU A CA 1
ATOM 867 C C . LEU A 1 113 ? 7.703 -3.157 -19.329 1.00 95.88 113 LEU A C 1
ATOM 869 O O . LEU A 1 113 ? 8.809 -2.790 -18.911 1.00 95.88 113 LEU A O 1
ATOM 873 N N . ALA A 1 114 ? 7.217 -2.719 -20.493 1.00 95.81 114 ALA A N 1
ATOM 874 C CA . ALA A 1 114 ? 7.946 -1.808 -21.374 1.00 95.81 114 ALA A CA 1
ATOM 875 C C . ALA A 1 114 ? 8.211 -0.437 -20.721 1.00 95.81 114 ALA A C 1
ATOM 877 O O . ALA A 1 114 ? 9.250 0.175 -20.973 1.00 95.81 114 ALA A O 1
ATOM 878 N N . GLY A 1 115 ? 7.315 0.004 -19.828 1.00 95.75 115 GLY A N 1
ATOM 879 C CA . GLY A 1 115 ? 7.446 1.246 -19.057 1.00 95.75 115 GLY A CA 1
ATOM 880 C C . GLY A 1 115 ? 8.360 1.163 -17.824 1.00 95.75 115 GLY A C 1
ATOM 881 O O . GLY A 1 115 ? 8.655 2.196 -17.219 1.00 95.75 115 GLY A O 1
ATOM 882 N N . LEU A 1 116 ? 8.820 -0.033 -17.435 1.00 97.12 116 LEU A N 1
ATOM 883 C CA . LEU A 1 116 ? 9.746 -0.205 -16.312 1.00 97.12 116 LEU A CA 1
ATOM 884 C C . LEU A 1 116 ? 11.209 -0.096 -16.754 1.00 97.12 116 LEU A C 1
ATOM 886 O O . LEU A 1 116 ? 11.600 -0.556 -17.836 1.00 97.12 116 LEU A O 1
ATOM 890 N N . SER A 1 117 ? 12.033 0.461 -15.870 1.00 96.81 117 SER A N 1
ATOM 891 C CA . SER A 1 117 ? 13.488 0.363 -15.971 1.00 96.81 117 SER A CA 1
ATOM 892 C C . SER A 1 117 ? 13.947 -1.081 -15.742 1.00 96.81 117 SER A C 1
ATOM 894 O O . SER A 1 117 ? 13.203 -1.915 -15.217 1.00 96.81 117 SER A O 1
ATOM 896 N N . ASP A 1 118 ? 15.197 -1.384 -16.089 1.00 95.69 118 ASP A N 1
ATOM 897 C CA . ASP A 1 118 ? 15.772 -2.705 -15.806 1.00 95.69 118 ASP A CA 1
ATOM 898 C C . ASP A 1 118 ? 15.828 -2.963 -14.293 1.00 95.69 118 ASP A C 1
ATOM 900 O O . ASP A 1 118 ? 15.472 -4.047 -13.832 1.00 95.69 118 ASP A O 1
ATOM 904 N N . LEU A 1 119 ? 16.139 -1.929 -13.499 1.00 97.44 119 LEU A N 1
ATOM 905 C CA . LEU A 1 119 ? 16.041 -1.987 -12.040 1.00 97.44 119 LEU A CA 1
ATOM 906 C C . LEU A 1 119 ? 14.613 -2.310 -11.581 1.00 97.44 119 LEU A C 1
ATOM 908 O O . LEU A 1 119 ? 14.437 -3.160 -10.715 1.00 97.44 119 LEU A O 1
ATOM 912 N N . GLY A 1 120 ? 13.592 -1.682 -12.171 1.00 97.50 120 GLY A N 1
ATOM 913 C CA . GLY A 1 120 ? 12.190 -1.968 -11.864 1.00 97.50 120 GLY A CA 1
ATOM 914 C C . GLY A 1 120 ? 11.810 -3.422 -12.149 1.00 97.50 120 GLY A C 1
ATOM 915 O O . GLY A 1 120 ? 11.144 -4.058 -11.332 1.00 97.50 120 GLY A O 1
ATOM 916 N N . ARG A 1 121 ? 12.288 -3.986 -13.264 1.00 97.25 121 ARG A N 1
ATOM 917 C CA . ARG A 1 121 ? 12.080 -5.403 -13.612 1.00 97.25 121 ARG A CA 1
ATOM 918 C C . ARG A 1 121 ? 12.791 -6.342 -12.634 1.00 97.25 121 ARG A C 1
ATOM 920 O O . ARG A 1 121 ? 12.197 -7.328 -12.200 1.00 97.25 121 ARG A O 1
ATOM 927 N N . HIS A 1 122 ? 14.023 -6.027 -12.234 1.00 97.69 122 HIS A N 1
ATOM 928 C CA . HIS A 1 122 ? 14.746 -6.795 -11.215 1.00 97.69 122 HIS A CA 1
ATOM 929 C C . HIS A 1 122 ? 14.083 -6.707 -9.838 1.00 97.69 122 HIS A C 1
ATOM 931 O O . HIS A 1 122 ? 13.970 -7.716 -9.145 1.00 97.69 122 HIS A O 1
ATOM 937 N N . PHE A 1 123 ? 13.591 -5.527 -9.462 1.00 98.25 123 PHE A N 1
ATOM 938 C CA . PHE A 1 123 ? 12.858 -5.321 -8.219 1.00 98.25 123 PHE A CA 1
ATOM 939 C C . PHE A 1 123 ? 11.574 -6.159 -8.190 1.00 98.25 123 PHE A C 1
ATOM 941 O O . PHE A 1 123 ? 11.318 -6.861 -7.212 1.00 98.25 123 PHE A O 1
ATOM 948 N N . LEU A 1 124 ? 10.814 -6.170 -9.292 1.00 97.88 124 LEU A N 1
ATOM 949 C CA . LEU A 1 124 ? 9.643 -7.033 -9.456 1.00 97.88 124 LEU A CA 1
ATOM 950 C C . LEU A 1 124 ? 10.002 -8.516 -9.298 1.00 97.88 124 LEU A C 1
ATOM 952 O O . LEU A 1 124 ? 9.340 -9.227 -8.544 1.00 97.88 124 LEU A O 1
ATOM 956 N N . ALA A 1 125 ? 11.055 -8.982 -9.976 1.00 97.38 125 ALA A N 1
ATOM 957 C CA . ALA A 1 125 ? 11.513 -10.366 -9.873 1.00 97.38 125 ALA A CA 1
ATOM 958 C C . ALA A 1 125 ? 11.901 -10.740 -8.431 1.00 97.38 125 ALA A C 1
ATOM 960 O O . ALA A 1 125 ? 11.543 -11.820 -7.958 1.00 97.38 125 ALA A O 1
ATOM 961 N N . GLY A 1 126 ? 12.573 -9.834 -7.715 1.00 97.75 126 GLY A N 1
ATOM 962 C CA . GLY A 1 126 ? 12.916 -10.002 -6.304 1.00 97.75 126 GLY A CA 1
ATOM 963 C C . GLY A 1 126 ? 11.682 -10.119 -5.411 1.00 97.75 126 GLY A C 1
ATOM 964 O O . GLY A 1 126 ? 11.600 -11.057 -4.620 1.00 97.75 126 GLY A O 1
ATOM 965 N N . ILE A 1 127 ? 10.692 -9.233 -5.584 1.00 96.56 127 ILE A N 1
ATOM 966 C CA . ILE A 1 127 ? 9.430 -9.314 -4.834 1.00 96.56 127 ILE A CA 1
ATOM 967 C C . ILE A 1 127 ? 8.741 -10.649 -5.096 1.00 96.56 127 ILE A C 1
ATOM 969 O O . ILE A 1 127 ? 8.381 -11.330 -4.147 1.00 96.56 127 ILE A O 1
ATOM 973 N N . LEU A 1 128 ? 8.560 -11.038 -6.358 1.00 96.56 128 LEU A N 1
ATOM 974 C CA . LEU A 1 128 ? 7.859 -12.280 -6.698 1.00 96.56 128 LEU A CA 1
ATOM 975 C C . LEU A 1 128 ? 8.568 -13.509 -6.121 1.00 96.56 128 LEU A C 1
ATOM 977 O O . LEU A 1 128 ? 7.906 -14.417 -5.630 1.00 96.56 128 LEU A O 1
ATOM 981 N N . THR A 1 129 ? 9.901 -13.513 -6.142 1.00 96.88 129 THR A N 1
ATOM 982 C CA . THR A 1 129 ? 10.707 -14.615 -5.605 1.00 96.88 129 THR A CA 1
ATOM 983 C C . THR A 1 129 ? 10.605 -14.695 -4.084 1.00 96.88 129 THR A C 1
ATOM 985 O O . THR A 1 129 ? 10.384 -15.777 -3.557 1.00 96.88 129 THR A O 1
ATOM 988 N N . GLY A 1 130 ? 10.735 -13.566 -3.380 1.00 96.44 130 GLY A N 1
ATOM 989 C CA . GLY A 1 130 ? 10.746 -13.532 -1.914 1.00 96.44 130 GLY A CA 1
ATOM 990 C C . GLY A 1 130 ? 9.364 -13.479 -1.261 1.00 96.44 130 GLY A C 1
ATOM 991 O O . GLY A 1 130 ? 9.256 -13.706 -0.058 1.00 96.44 130 GLY A O 1
ATOM 992 N N . LEU A 1 131 ? 8.299 -13.178 -2.015 1.00 94.88 131 LEU A N 1
ATOM 993 C CA . LEU A 1 131 ? 6.945 -13.018 -1.478 1.00 94.88 131 LEU A CA 1
ATOM 994 C C . LEU A 1 131 ? 6.485 -14.226 -0.640 1.00 94.88 131 LEU A C 1
ATOM 996 O O . LEU A 1 131 ? 5.998 -13.981 0.464 1.00 94.88 131 LEU A O 1
ATOM 1000 N N . PRO A 1 132 ? 6.656 -15.494 -1.079 1.00 92.44 132 PRO A N 1
ATOM 1001 C CA . PRO A 1 132 ? 6.311 -16.660 -0.263 1.00 92.44 132 PRO A CA 1
ATOM 1002 C C . PRO A 1 132 ? 7.045 -16.706 1.080 1.00 92.44 132 PRO A C 1
ATOM 1004 O O . PRO A 1 132 ? 6.439 -17.057 2.091 1.00 92.44 132 PRO A O 1
ATOM 1007 N N . ASP A 1 133 ? 8.319 -16.311 1.100 1.00 95.00 133 ASP A N 1
ATOM 1008 C CA . ASP A 1 133 ? 9.183 -16.405 2.280 1.00 95.00 133 ASP A CA 1
ATOM 1009 C C . ASP A 1 133 ? 8.829 -15.358 3.344 1.00 95.00 133 ASP A C 1
ATOM 1011 O O . ASP A 1 133 ? 8.962 -15.607 4.542 1.00 95.00 133 ASP A O 1
ATOM 1015 N N . ILE A 1 134 ? 8.329 -14.192 2.922 1.00 94.81 134 ILE A N 1
ATOM 1016 C CA . ILE A 1 134 ? 7.943 -13.095 3.824 1.00 94.81 134 ILE A CA 1
ATOM 1017 C C . ILE A 1 134 ? 6.448 -13.082 4.164 1.00 94.81 134 ILE A C 1
ATOM 1019 O O . ILE A 1 134 ? 5.991 -12.194 4.886 1.00 94.81 134 ILE A O 1
ATOM 1023 N N . MET A 1 135 ? 5.669 -14.059 3.687 1.00 93.94 135 MET A N 1
ATOM 1024 C CA . MET A 1 135 ? 4.232 -14.156 3.973 1.00 93.94 135 MET A CA 1
ATOM 1025 C C . MET A 1 135 ? 3.880 -14.044 5.462 1.00 93.94 135 MET A C 1
ATOM 1027 O O . MET A 1 135 ? 2.935 -13.320 5.768 1.00 93.94 135 MET A O 1
ATOM 1031 N N . PRO A 1 136 ? 4.619 -14.653 6.411 1.00 94.31 136 PRO A N 1
ATOM 1032 C CA . PRO A 1 136 ? 4.332 -14.485 7.836 1.00 94.31 136 PRO A CA 1
ATOM 1033 C C . PRO A 1 136 ? 4.452 -13.041 8.343 1.00 94.31 136 PRO A C 1
ATOM 1035 O O . PRO A 1 136 ? 3.870 -12.716 9.371 1.00 94.31 136 PRO A O 1
ATOM 1038 N N . MET A 1 137 ? 5.180 -12.167 7.642 1.00 94.50 137 MET A N 1
ATOM 1039 C CA . MET A 1 137 ? 5.255 -10.738 7.970 1.00 94.50 137 MET A CA 1
ATOM 1040 C C . MET A 1 137 ? 4.080 -9.950 7.377 1.00 94.50 137 MET A C 1
ATOM 1042 O O . MET A 1 137 ? 3.636 -8.977 7.975 1.00 94.50 137 MET A O 1
ATOM 1046 N N . LEU A 1 138 ? 3.570 -10.366 6.212 1.00 94.62 138 LEU A N 1
ATOM 1047 C CA . LEU A 1 138 ? 2.483 -9.683 5.492 1.00 94.62 138 LEU A CA 1
ATOM 1048 C C . LEU A 1 138 ? 1.081 -10.176 5.890 1.00 94.62 138 LEU A C 1
ATOM 1050 O O . LEU A 1 138 ? 0.102 -9.441 5.794 1.00 94.62 138 LEU A O 1
ATOM 1054 N N . ALA A 1 139 ? 0.982 -11.434 6.308 1.00 95.12 139 ALA A N 1
ATOM 1055 C CA . ALA A 1 139 ? -0.227 -12.134 6.724 1.00 95.12 139 ALA A CA 1
ATOM 1056 C C . ALA A 1 139 ? 0.067 -12.877 8.044 1.00 95.12 139 ALA A C 1
ATOM 1058 O O . ALA A 1 139 ? 0.202 -14.106 8.056 1.00 95.12 139 ALA A O 1
ATOM 1059 N N . PRO A 1 140 ? 0.229 -12.138 9.158 1.00 95.50 140 PRO A N 1
ATOM 1060 C CA . PRO A 1 140 ? 0.818 -12.672 10.385 1.00 95.50 140 PRO A CA 1
ATOM 1061 C C . PRO A 1 140 ? -0.137 -13.529 11.219 1.00 95.50 140 PRO A C 1
ATOM 1063 O O . PRO A 1 140 ? 0.288 -14.162 12.185 1.00 95.50 140 PRO A O 1
ATOM 1066 N N . THR A 1 141 ? -1.432 -13.562 10.890 1.00 95.94 141 THR A N 1
ATOM 1067 C CA . THR A 1 141 ? -2.432 -14.275 11.689 1.00 95.94 141 THR A CA 1
ATOM 1068 C C . THR A 1 141 ? -3.135 -15.361 10.887 1.00 95.94 141 THR A C 1
ATOM 1070 O O . THR A 1 141 ? -3.291 -15.274 9.672 1.00 95.94 141 THR A O 1
ATOM 1073 N N . VAL A 1 142 ? -3.680 -16.368 11.579 1.00 95.50 142 VAL A N 1
ATOM 1074 C CA . VAL A 1 142 ? -4.586 -17.360 10.961 1.00 95.50 142 VAL A CA 1
ATOM 1075 C C . VAL A 1 142 ? -5.763 -16.668 10.257 1.00 95.50 142 VAL A C 1
ATOM 1077 O O . VAL A 1 142 ? -6.278 -17.162 9.255 1.00 95.50 142 VAL A O 1
ATOM 1080 N N . ASN A 1 143 ? -6.197 -15.508 10.759 1.00 95.62 143 ASN A N 1
ATOM 1081 C CA . ASN A 1 143 ? -7.287 -14.755 10.160 1.00 95.62 143 ASN A CA 1
ATOM 1082 C C . ASN A 1 143 ? -6.897 -14.084 8.833 1.00 95.62 143 ASN A C 1
ATOM 1084 O O . ASN A 1 143 ? -7.759 -13.953 7.963 1.00 95.62 143 ASN A O 1
ATOM 1088 N N . SER A 1 144 ? -5.621 -13.729 8.643 1.00 94.81 144 SER A N 1
ATOM 1089 C CA . SER A 1 144 ? -5.088 -13.198 7.382 1.00 94.81 144 SER A CA 1
ATOM 1090 C C . SER A 1 144 ? -5.361 -14.155 6.216 1.00 94.81 144 SER A C 1
ATOM 1092 O O . SER A 1 144 ? -5.903 -13.757 5.185 1.00 94.81 144 SER A O 1
ATOM 1094 N N . TYR A 1 145 ? -5.128 -15.454 6.419 1.00 92.50 145 TYR A N 1
ATOM 1095 C CA . TYR A 1 145 ? -5.340 -16.488 5.397 1.00 92.50 145 TYR A CA 1
ATOM 1096 C C . TYR A 1 145 ? -6.819 -16.762 5.087 1.00 92.50 145 TYR A C 1
ATOM 1098 O O . TYR A 1 145 ? -7.135 -17.271 4.019 1.00 92.50 145 TYR A O 1
ATOM 1106 N N . LYS A 1 146 ? -7.758 -16.352 5.953 1.00 92.62 146 LYS A N 1
ATOM 1107 C CA . LYS A 1 146 ? -9.201 -16.404 5.640 1.00 92.62 146 LYS A CA 1
ATOM 1108 C C . LYS A 1 146 ? -9.636 -15.316 4.650 1.00 92.62 146 LYS A C 1
ATOM 1110 O O . LYS A 1 146 ? -10.740 -15.396 4.106 1.00 92.62 146 LYS A O 1
ATOM 1115 N N . ARG A 1 147 ? -8.814 -14.276 4.443 1.00 90.75 147 ARG A N 1
ATOM 1116 C CA . ARG A 1 147 ? -8.992 -13.286 3.365 1.00 90.75 147 ARG A CA 1
ATOM 1117 C C . ARG A 1 147 ? -8.409 -13.793 2.045 1.00 90.75 147 ARG A C 1
ATOM 1119 O O . ARG A 1 147 ? -9.011 -13.530 1.010 1.00 90.75 147 ARG A O 1
ATOM 1126 N N . LEU A 1 148 ? -7.287 -14.515 2.091 1.00 84.81 148 LEU A N 1
ATOM 1127 C CA . LEU A 1 148 ? -6.588 -15.079 0.928 1.00 84.81 148 LEU A CA 1
ATOM 1128 C C . LEU A 1 148 ? -7.282 -16.351 0.418 1.00 84.81 148 LEU A C 1
ATOM 1130 O O . LEU A 1 148 ? -6.735 -17.448 0.462 1.00 84.81 148 LEU A O 1
ATOM 1134 N N . VAL A 1 149 ? -8.521 -16.194 -0.037 1.00 73.56 149 VAL A N 1
ATOM 1135 C CA . VAL A 1 149 ? -9.335 -17.262 -0.621 1.00 73.56 149 VAL A CA 1
ATOM 1136 C C . VAL A 1 149 ? -9.846 -16.821 -1.986 1.00 73.56 149 VAL A C 1
ATOM 1138 O O . VAL A 1 149 ? -10.045 -15.628 -2.235 1.00 73.56 149 VAL A O 1
ATOM 1141 N N . GLU A 1 150 ? -10.073 -17.786 -2.870 1.00 62.75 150 GLU A N 1
ATOM 1142 C CA . GLU A 1 150 ? -10.637 -17.536 -4.195 1.00 62.75 150 GLU A CA 1
ATOM 1143 C C . GLU A 1 150 ? -11.981 -16.780 -4.100 1.00 62.75 150 GLU A C 1
ATOM 1145 O O . GLU A 1 150 ? -12.728 -16.916 -3.127 1.00 62.75 150 GLU A O 1
ATOM 1150 N N . ASN A 1 151 ? -12.302 -15.992 -5.134 1.00 58.69 151 ASN A N 1
ATOM 1151 C CA . ASN A 1 151 ? -13.565 -15.251 -5.312 1.00 58.69 151 ASN A CA 1
ATOM 1152 C C . ASN A 1 151 ? -13.766 -13.942 -4.507 1.00 58.69 151 ASN A C 1
ATOM 1154 O O . ASN A 1 151 ? -14.864 -13.390 -4.539 1.00 58.69 151 ASN A O 1
ATOM 1158 N N . PHE A 1 152 ? -12.740 -13.387 -3.842 1.00 56.44 152 PHE A N 1
ATOM 1159 C CA . PHE A 1 152 ? -12.859 -12.127 -3.068 1.00 56.44 152 PHE A CA 1
ATOM 1160 C C . PHE A 1 152 ? -11.842 -11.020 -3.428 1.00 56.44 152 PHE A C 1
ATOM 1162 O O . PHE A 1 152 ? -11.456 -10.245 -2.557 1.00 56.44 152 PHE A O 1
ATOM 1169 N N . TRP A 1 153 ? -11.402 -10.915 -4.692 1.00 56.50 153 TRP A N 1
ATOM 1170 C CA . TRP A 1 153 ? -10.401 -9.921 -5.160 1.00 56.50 153 TRP A CA 1
ATOM 1171 C C . TRP A 1 153 ? -9.050 -9.943 -4.413 1.00 56.50 153 TRP A C 1
ATOM 1173 O O . TRP A 1 153 ? -8.229 -9.041 -4.586 1.00 56.50 153 TRP A O 1
ATOM 1183 N N . ALA A 1 154 ? -8.807 -10.973 -3.599 1.00 59.78 154 ALA A N 1
ATOM 1184 C CA . ALA A 1 154 ? -7.549 -11.205 -2.913 1.00 59.78 154 ALA A CA 1
ATOM 1185 C C . ALA A 1 154 ? -6.655 -12.120 -3.769 1.00 59.78 154 ALA A C 1
ATOM 1187 O O . ALA A 1 154 ? -7.136 -13.136 -4.278 1.00 59.78 154 ALA A O 1
ATOM 1188 N N . PRO A 1 155 ? -5.367 -11.786 -3.932 1.00 64.88 155 PRO A N 1
ATOM 1189 C CA . PRO A 1 155 ? -4.449 -12.605 -4.709 1.00 64.88 155 PRO A CA 1
ATOM 1190 C C . PRO A 1 155 ? -4.105 -13.896 -3.957 1.00 64.88 155 PRO A C 1
ATOM 1192 O O . PRO A 1 155 ? -3.614 -13.851 -2.831 1.00 64.88 155 PRO A O 1
ATOM 1195 N N . VAL A 1 156 ? -4.344 -15.045 -4.591 1.00 72.00 156 VAL A N 1
ATOM 1196 C CA . VAL A 1 156 ? -4.006 -16.384 -4.057 1.00 72.00 156 VAL A CA 1
ATOM 1197 C C . VAL A 1 156 ? -2.794 -17.016 -4.749 1.00 72.00 156 VAL A C 1
ATOM 1199 O O . VAL A 1 156 ? -2.332 -18.081 -4.354 1.00 72.00 156 VAL A O 1
ATOM 1202 N N . THR A 1 157 ? -2.259 -16.349 -5.772 1.00 83.50 157 THR A N 1
ATOM 1203 C CA . THR A 1 157 ? -1.088 -16.781 -6.538 1.00 83.50 157 THR A CA 1
ATOM 1204 C C . THR A 1 157 ? -0.032 -15.686 -6.558 1.00 83.50 157 THR A C 1
ATOM 1206 O O . THR A 1 157 ? -0.352 -14.502 -6.702 1.00 83.50 157 THR A O 1
ATOM 1209 N N . VAL A 1 158 ? 1.239 -16.086 -6.472 1.00 91.62 158 VAL A N 1
ATOM 1210 C CA . VAL A 1 158 ? 2.374 -15.198 -6.748 1.00 91.62 158 VAL A CA 1
ATOM 1211 C C . VAL A 1 158 ? 2.314 -14.808 -8.221 1.00 91.62 158 VAL A C 1
ATOM 1213 O O . VAL A 1 158 ? 2.530 -15.621 -9.116 1.00 91.62 158 VAL A O 1
ATOM 1216 N N . SER A 1 159 ? 1.926 -13.567 -8.466 1.00 94.44 159 SER A N 1
ATOM 1217 C CA . SER A 1 159 ? 1.562 -13.060 -9.786 1.00 94.44 159 SER A CA 1
ATOM 1218 C C . SER A 1 159 ? 1.745 -11.551 -9.865 1.00 94.44 159 SER A C 1
ATOM 1220 O O . SER A 1 159 ? 1.665 -10.838 -8.858 1.00 94.44 159 SER A O 1
ATOM 1222 N N . TRP A 1 160 ? 1.930 -11.053 -11.080 1.00 96.56 160 TRP A N 1
ATOM 1223 C CA . TRP A 1 160 ? 1.988 -9.628 -11.360 1.00 96.56 160 TRP A CA 1
ATOM 1224 C C . TRP A 1 160 ? 1.088 -9.260 -12.537 1.00 96.56 160 TRP A C 1
ATOM 1226 O O . TRP A 1 160 ? 0.680 -10.128 -13.304 1.00 96.56 160 TRP A O 1
ATOM 1236 N N . GLY A 1 161 ? 0.765 -7.976 -12.663 1.00 96.19 161 GLY A N 1
ATOM 1237 C CA . GLY A 1 161 ? 0.095 -7.451 -13.850 1.00 96.19 161 GLY A CA 1
ATOM 1238 C C . GLY A 1 161 ? 0.027 -5.928 -13.850 1.00 96.19 161 GLY A C 1
ATOM 1239 O O . GLY A 1 161 ? -0.109 -5.307 -12.790 1.00 96.19 161 GLY A O 1
ATOM 1240 N N . LEU A 1 162 ? 0.122 -5.329 -15.037 1.00 97.06 162 L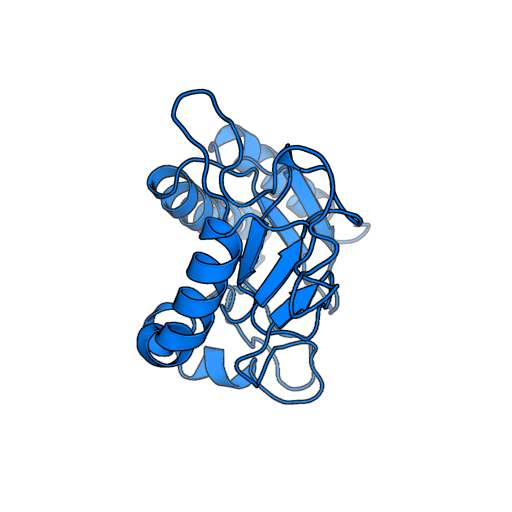EU A N 1
ATOM 1241 C CA . LEU A 1 162 ? -0.059 -3.893 -15.239 1.00 97.06 162 LEU A CA 1
ATOM 1242 C C . LEU A 1 162 ? -1.528 -3.527 -14.999 1.00 97.06 162 LEU A C 1
ATOM 1244 O O . LEU A 1 162 ? -2.424 -4.068 -15.638 1.00 97.06 162 LEU A O 1
ATOM 1248 N N . GLU A 1 163 ? -1.780 -2.665 -14.014 1.00 94.69 163 GLU A N 1
ATOM 1249 C CA . GLU A 1 163 ? -3.120 -2.284 -13.541 1.00 94.69 163 GLU A CA 1
ATOM 1250 C C . GLU A 1 163 ? -4.043 -3.451 -13.128 1.00 94.69 163 GLU A C 1
ATOM 1252 O O . GLU A 1 163 ? -5.243 -3.268 -12.903 1.00 94.69 163 GLU A O 1
ATOM 1257 N N . HIS A 1 164 ? -3.500 -4.656 -12.953 1.00 92.62 164 HIS A N 1
ATOM 1258 C CA . HIS A 1 164 ? -4.302 -5.852 -12.729 1.00 92.62 164 HIS A CA 1
ATOM 1259 C C . HIS A 1 164 ? -4.648 -6.034 -11.243 1.00 92.62 164 HIS A C 1
ATOM 1261 O O . HIS A 1 164 ? -3.846 -6.502 -10.445 1.00 92.62 164 HIS A O 1
ATOM 1267 N N . ARG A 1 165 ? -5.874 -5.693 -10.832 1.00 88.62 165 ARG A N 1
ATOM 1268 C CA . ARG A 1 165 ? -6.271 -5.695 -9.404 1.00 88.62 165 ARG A CA 1
ATOM 1269 C C . ARG A 1 165 ? -6.366 -7.079 -8.747 1.00 88.62 165 ARG A C 1
ATOM 1271 O O . ARG A 1 165 ? -6.466 -7.153 -7.524 1.00 88.62 165 ARG A O 1
ATOM 1278 N N . ALA A 1 166 ? -6.348 -8.161 -9.520 1.00 87.50 166 ALA A N 1
ATOM 1279 C CA . ALA A 1 166 ? -6.354 -9.520 -8.976 1.00 87.50 166 ALA A CA 1
ATOM 1280 C C . ALA A 1 166 ? -4.948 -10.137 -8.853 1.00 87.50 166 ALA A C 1
ATOM 1282 O O . ALA A 1 166 ? -4.827 -11.236 -8.318 1.00 87.50 166 ALA A O 1
ATOM 1283 N N . SER A 1 167 ? -3.889 -9.460 -9.323 1.00 92.94 167 SER A N 1
ATOM 1284 C CA . SER A 1 167 ? -2.520 -9.957 -9.137 1.00 92.94 167 SER A CA 1
ATOM 1285 C C . SER A 1 167 ? -2.024 -9.703 -7.712 1.00 92.94 167 SER A C 1
ATOM 1287 O O . SER A 1 167 ? -2.507 -8.805 -7.017 1.00 92.94 167 SER A O 1
ATOM 1289 N N . SER A 1 168 ? -1.039 -10.489 -7.266 1.00 94.00 168 SER A N 1
ATOM 1290 C CA . SER A 1 168 ? -0.403 -10.260 -5.961 1.00 94.00 168 SER A CA 1
ATOM 1291 C C . SER A 1 168 ? 0.371 -8.951 -5.917 1.00 94.00 168 SER A C 1
ATOM 1293 O O . SER A 1 168 ? 0.316 -8.237 -4.912 1.00 94.00 168 SER A O 1
ATOM 1295 N N . ILE A 1 169 ? 1.014 -8.619 -7.038 1.00 97.62 169 ILE A N 1
ATOM 1296 C CA . ILE A 1 169 ? 1.732 -7.374 -7.269 1.00 97.62 169 ILE A CA 1
ATOM 1297 C C . ILE A 1 169 ? 1.063 -6.655 -8.440 1.00 97.62 169 ILE A C 1
ATOM 1299 O O . ILE A 1 169 ? 1.124 -7.116 -9.583 1.00 97.62 169 ILE A O 1
ATOM 1303 N N . ARG A 1 170 ? 0.402 -5.527 -8.186 1.00 97.69 170 ARG A N 1
ATOM 1304 C CA . ARG A 1 170 ? -0.114 -4.675 -9.264 1.00 97.69 170 ARG A CA 1
ATOM 1305 C C . ARG A 1 170 ? 0.941 -3.645 -9.628 1.00 97.69 170 ARG A C 1
ATOM 1307 O O . ARG A 1 170 ? 1.468 -2.949 -8.765 1.00 97.69 170 ARG A O 1
ATOM 1314 N N . ILE A 1 171 ? 1.243 -3.557 -10.913 1.00 98.12 171 ILE A N 1
ATOM 1315 C CA . ILE A 1 171 ? 2.185 -2.583 -11.453 1.00 98.12 171 ILE A CA 1
ATOM 1316 C C . ILE A 1 171 ? 1.381 -1.361 -11.882 1.00 98.12 171 ILE A C 1
ATOM 1318 O O . ILE A 1 171 ? 0.406 -1.494 -12.620 1.00 98.12 171 ILE A O 1
ATOM 1322 N N . ILE A 1 172 ? 1.777 -0.187 -11.403 1.00 97.94 172 ILE A N 1
ATOM 1323 C CA . ILE A 1 172 ? 1.234 1.102 -11.833 1.00 97.94 172 ILE A CA 1
ATOM 1324 C C . ILE A 1 172 ? 2.401 1.829 -12.485 1.00 97.94 172 ILE A C 1
ATOM 1326 O O . ILE A 1 172 ? 3.330 2.224 -11.787 1.00 97.94 172 ILE A O 1
ATOM 1330 N N . ALA A 1 173 ? 2.399 1.931 -13.810 1.00 96.69 173 ALA A N 1
ATOM 1331 C CA . ALA A 1 173 ? 3.523 2.418 -14.609 1.00 96.69 173 ALA A CA 1
ATOM 1332 C C . ALA A 1 173 ? 3.011 2.949 -15.962 1.00 96.69 173 ALA A C 1
ATOM 1334 O O . ALA A 1 173 ? 1.837 2.762 -16.286 1.00 96.69 173 ALA A O 1
ATOM 1335 N N . PRO A 1 174 ? 3.843 3.601 -16.789 1.00 94.94 174 PRO A N 1
ATOM 1336 C CA . PRO A 1 174 ? 3.472 3.882 -18.170 1.00 94.94 174 PRO A CA 1
ATOM 1337 C C . PRO A 1 174 ? 3.024 2.613 -18.924 1.00 94.94 174 PRO A C 1
ATOM 1339 O O . PRO A 1 174 ? 3.593 1.545 -18.696 1.00 94.94 174 PRO A O 1
ATOM 1342 N N . PRO A 1 175 ? 2.032 2.718 -19.829 1.00 92.44 175 PRO A N 1
ATOM 1343 C CA . PRO A 1 175 ? 1.358 3.949 -20.256 1.00 92.44 175 PRO A CA 1
ATOM 1344 C C . PRO A 1 175 ? 0.174 4.381 -19.367 1.00 92.44 175 PRO A C 1
ATOM 1346 O O . PRO A 1 175 ? -0.434 5.414 -19.636 1.00 92.44 175 PRO A O 1
ATOM 1349 N N . THR A 1 176 ? -0.185 3.623 -18.326 1.00 93.00 176 THR A N 1
ATOM 1350 C CA . THR A 1 176 ? -1.387 3.891 -17.508 1.00 93.00 176 THR A CA 1
ATOM 1351 C C . THR A 1 176 ? -1.167 4.978 -16.457 1.00 93.00 176 THR A C 1
ATOM 1353 O O . THR A 1 176 ? -2.120 5.619 -16.014 1.00 93.00 176 THR A O 1
ATOM 1356 N N . ALA A 1 177 ? 0.090 5.225 -16.090 1.00 94.75 177 ALA A N 1
ATOM 1357 C CA . ALA A 1 177 ? 0.507 6.279 -15.178 1.00 94.75 177 ALA A CA 1
ATOM 1358 C C . ALA A 1 177 ? 1.717 7.053 -15.721 1.00 94.75 177 ALA A C 1
ATOM 1360 O O . ALA A 1 177 ? 2.449 6.587 -16.593 1.00 94.75 177 ALA A O 1
ATOM 1361 N N . LYS A 1 178 ? 1.952 8.252 -15.179 1.00 95.31 178 LYS A N 1
ATOM 1362 C CA . LYS A 1 178 ? 3.164 9.027 -15.483 1.00 95.31 178 LYS A CA 1
ATOM 1363 C C . LYS A 1 178 ? 4.405 8.301 -14.937 1.00 95.31 178 LYS A C 1
ATOM 1365 O O . LYS A 1 178 ? 4.298 7.708 -13.863 1.00 95.31 178 LYS A O 1
ATOM 1370 N N . PRO A 1 179 ? 5.587 8.430 -15.571 1.00 95.75 179 PRO A N 1
ATOM 1371 C CA . PRO A 1 179 ? 6.827 7.821 -15.080 1.00 95.75 179 PRO A CA 1
ATOM 1372 C C . PRO A 1 179 ? 7.117 8.109 -13.600 1.00 95.75 179 PRO A C 1
ATOM 1374 O O . PRO A 1 179 ? 7.429 7.193 -12.846 1.00 95.75 179 PRO A O 1
ATOM 1377 N N . SER A 1 180 ? 6.911 9.346 -13.136 1.00 95.69 180 SER A N 1
ATOM 1378 C CA . SER A 1 180 ? 7.120 9.721 -11.729 1.00 95.69 180 SER A CA 1
ATOM 1379 C C . SER A 1 180 ? 6.207 8.986 -10.737 1.00 95.69 180 SER A C 1
ATOM 1381 O O . SER A 1 180 ? 6.589 8.802 -9.586 1.00 95.69 180 SER A O 1
ATOM 1383 N N . ALA A 1 181 ? 5.037 8.517 -11.177 1.00 96.38 181 ALA A N 1
ATOM 1384 C CA . ALA A 1 181 ? 4.074 7.784 -10.356 1.00 96.38 181 ALA A CA 1
ATOM 1385 C C . ALA A 1 181 ? 4.291 6.256 -10.374 1.00 96.38 181 ALA A C 1
ATOM 1387 O O . ALA A 1 181 ? 3.458 5.522 -9.828 1.00 96.38 181 ALA A O 1
ATOM 1388 N N . THR A 1 182 ? 5.375 5.782 -11.005 1.00 97.94 182 THR A N 1
ATOM 1389 C CA . THR A 1 182 ? 5.661 4.351 -11.166 1.00 97.94 182 THR A CA 1
ATOM 1390 C C . THR A 1 182 ? 5.880 3.675 -9.819 1.00 97.94 182 THR A C 1
ATOM 1392 O O . THR A 1 182 ? 6.747 4.079 -9.044 1.00 97.94 182 THR A O 1
ATOM 1395 N N . ARG A 1 183 ? 5.100 2.638 -9.521 1.00 98.31 183 ARG A N 1
ATOM 1396 C CA . ARG A 1 183 ? 5.169 1.923 -8.242 1.00 98.31 183 ARG A CA 1
ATOM 1397 C C . ARG A 1 183 ? 4.584 0.523 -8.336 1.00 98.31 183 ARG A C 1
ATOM 1399 O O . ARG A 1 183 ? 3.779 0.224 -9.220 1.00 98.31 183 ARG A O 1
ATOM 1406 N N . PHE A 1 184 ? 4.948 -0.305 -7.368 1.00 98.50 184 PHE A N 1
ATOM 1407 C CA . PHE A 1 184 ? 4.343 -1.611 -7.146 1.00 98.50 184 PHE A CA 1
ATOM 1408 C C . PHE A 1 184 ? 3.351 -1.529 -5.992 1.00 98.50 184 PHE A C 1
ATOM 1410 O O . PHE A 1 184 ? 3.677 -1.013 -4.928 1.00 98.50 184 PHE A O 1
ATOM 1417 N N . GLU A 1 185 ? 2.143 -2.036 -6.193 1.00 98.25 185 GLU A N 1
ATOM 1418 C CA . GLU A 1 185 ? 1.152 -2.244 -5.142 1.00 98.25 185 GLU A CA 1
ATOM 1419 C C . GLU A 1 185 ? 1.220 -3.712 -4.697 1.00 98.25 185 GLU A C 1
ATOM 1421 O O . GLU A 1 185 ? 0.845 -4.614 -5.450 1.00 98.25 185 GLU A O 1
ATOM 1426 N N . VAL A 1 186 ? 1.706 -3.961 -3.479 1.00 97.19 186 VAL A N 1
ATOM 1427 C CA . VAL A 1 186 ? 1.705 -5.279 -2.833 1.00 97.19 186 VAL A CA 1
ATOM 1428 C C . VAL A 1 186 ? 0.336 -5.487 -2.187 1.00 97.19 186 VAL A C 1
ATOM 1430 O O . VAL A 1 186 ? -0.012 -4.810 -1.218 1.00 97.19 186 VAL A O 1
ATOM 1433 N N . ARG A 1 187 ? -0.461 -6.411 -2.733 1.00 95.62 187 ARG A N 1
ATOM 1434 C CA . ARG A 1 187 ? -1.905 -6.532 -2.428 1.00 95.62 187 ARG A CA 1
ATOM 1435 C C . ARG A 1 187 ? -2.257 -7.644 -1.440 1.00 95.62 187 ARG A C 1
ATOM 1437 O O . ARG A 1 187 ? -3.396 -7.760 -0.975 1.00 95.62 187 ARG A O 1
ATOM 1444 N N . VAL A 1 188 ? -1.274 -8.481 -1.130 1.00 94.62 188 VAL A N 1
ATOM 1445 C CA . VAL A 1 188 ? -1.423 -9.617 -0.219 1.00 94.62 188 VAL A CA 1
ATOM 1446 C C . VAL A 1 188 ? -1.752 -9.210 1.225 1.00 94.62 188 VAL A C 1
ATOM 1448 O O . VAL A 1 188 ? -2.637 -9.854 1.794 1.00 94.62 188 VAL A O 1
ATOM 1451 N N . PRO A 1 189 ? -1.142 -8.166 1.824 1.00 95.31 189 PRO A N 1
ATOM 1452 C CA . PRO A 1 189 ? -1.339 -7.882 3.239 1.00 95.31 189 PRO A CA 1
ATOM 1453 C C . PRO A 1 189 ? -2.793 -7.562 3.600 1.00 95.31 189 PRO A C 1
ATOM 1455 O O . PRO A 1 189 ? -3.542 -6.929 2.841 1.00 95.31 189 PRO A O 1
ATOM 1458 N N . GLY A 1 190 ? -3.197 -8.035 4.776 1.00 94.62 190 GLY A N 1
ATOM 1459 C CA . GLY A 1 190 ? -4.434 -7.621 5.426 1.00 94.62 190 GLY A CA 1
ATOM 1460 C C . GLY A 1 190 ? -4.255 -6.294 6.157 1.00 94.62 190 GLY A C 1
ATOM 1461 O O . GLY A 1 190 ? -3.152 -5.769 6.275 1.00 94.62 190 GLY A O 1
ATOM 1462 N N . ALA A 1 191 ? -5.358 -5.740 6.650 1.00 94.50 191 ALA A N 1
ATOM 1463 C CA . ALA A 1 191 ? -5.298 -4.580 7.533 1.00 94.50 191 ALA A CA 1
ATOM 1464 C C . ALA A 1 191 ? -4.886 -4.940 8.976 1.00 94.50 191 ALA A C 1
ATOM 1466 O O . ALA A 1 191 ? -4.859 -4.043 9.821 1.00 94.50 191 ALA A O 1
ATOM 1467 N N . ASP A 1 192 ? -4.628 -6.217 9.286 1.00 92.00 192 ASP A N 1
ATOM 1468 C CA . ASP A 1 192 ? -4.330 -6.711 10.635 1.00 92.00 192 ASP A CA 1
ATOM 1469 C C . ASP A 1 192 ? -2.928 -6.346 11.140 1.00 92.00 192 ASP A C 1
ATOM 1471 O O . ASP A 1 192 ? -2.105 -5.810 10.367 1.00 92.00 192 ASP A O 1
#

Radius of gyration: 17.96 Å; chains: 1; bounding box: 43×34×49 Å

Secondary structure (DSSP, 8-state):
--TTHHHHHHHHHHHHHTT--EEEEEE-SSTT-EEEEEPP--HHHHHHHHHHHHHHHHHHHHHTT------S-SSTTSPPPB--EEE--B-TT--BTTBPSSS--TT-SSGGGTTB-HHHHHHHHHHHHHHHHHHHHHS-SHHHHTTSSTTSS---SS-EEET-TTSSEEEE-TTTS-GGG-EEEE---B--